Protein AF-0000000076604067 (afdb_homodimer)

Sequence (358 aa):
MSNINLAIEFASIAHRNQFRKGTNIPYISHPFAVGMMLQKENCEEEVVIAGILHDIVEDTEITLKELSLIFGEKVSTLVDKCTEKNKKLSWEERKSDAIQKVKTADKETCFIICADKLHNLLSIQEDLKKNGAEVWSRFNRGREKQKWYYESVMDNLEQQIGDENIFKQLKTAIYDVFVMSNINLAIEFASIAHRNQFRKGTNIPYISHPFAVGMMLQKENCEEEVVIAGILHDIVEDTEITLKELSLIFGEKVSTLVDKCTEKNKKLSWEERKSDAIQKVKTADKETCFIICADKLHNLLSIQEDLKKNGAEVWSRFNRGREKQKWYYESVMDNLEQQIGDENIFKQLKTAIYDVFV

Foldseek 3Di:
DDLQVVLLVVLCVFQVPPADQPDPHRPLVLLVQLLVQCVVLVHDPLLSSLSSCLCRVVPGVDHLVNCCVSNNDSSSVLSVLSDQPDPPDDPVVSLVVNLVSLLPDALSSLSSNLSNLLSVLVVLLVVCVVPNLVSQVSPPVGQPVVLVSLVSSLVSSCVHQVPGPSSVSSVVSSVSNRD/DDLQVVLLVVLCVFQVPPADQPDPHRPLVLLVQLLVQCVVLVHDPLLSSLSSCLCRVVPGVDHLVNCCVSRNDSSSVLSVLSDQPDPPDDPVVSLVVNLVSLLPDALSSLSSNLSNLLSVLVVLLVVCVVPNLVSQVSPPVGQPVVLVSLVSSLVSSCVHQVPGPSSVSSVVSSVSNRD

Nearest PDB structures (foldseek):
  7qoc-assembly1_B  TM=9.591E-01  e=1.553E-11  Corynebacterium glutamicum ATCC 13032
  7qpr-assembly4_D  TM=7.729E-01  e=2.887E-06  Acinetobacter baumannii
  6s2u-assembly1_A  TM=8.281E-01  e=7.422E-06  Thermus thermophilus
  7qpr-assembly3_C  TM=7.761E-01  e=6.754E-06  Acinetobacter baumannii
  7qpr-assembly1_A  TM=7.507E-01  e=9.398E-06  Acinetobacter baumannii

Secondary structure (DSSP, 8-state):
--HHHHHHHHHHHHTTT-B-TTSSSBTTHHHHHHHHHHHHTT--HHHHHHHHTTTHHHHSS--HHHHHHHH-HHHHHHHHHHS---TTS-HHHHHHHHHHHHHT--HHHHHHHHHHHHHHHHHHHHHHHHHGGGGGGGSTTHHHHHHHHHHHHHHHHHHHHTTSHHHHHHHHHHHHHH-/--HHHHHHHHHHHHTTT-B-TTSSSBTTHHHHHHHHHHHHTT--HHHHHHHHTTTHHHHSS--HHHHHHHH-HHHHHHHHHHS---TTS-HHHHHHHHHHHHHT--HHHHHHHHHHHHHHHHHHHHHHHHHGGGGGGGSTTHHHHHHHHHHHHHHHHHHHHTTSHHHHHHHHHHHHHH-

Structure (mmCIF, N/CA/C/O backbone):
data_AF-0000000076604067-model_v1
#
loop_
_entity.id
_entity.type
_entity.pdbx_description
1 polymer Phosphohydrolase
#
loop_
_atom_site.group_PDB
_atom_site.id
_atom_site.type_symbol
_atom_site.label_atom_id
_atom_site.label_alt_id
_atom_site.label_comp_id
_atom_site.label_asym_id
_atom_site.label_entity_id
_atom_site.label_seq_id
_atom_site.pdbx_PDB_ins_code
_atom_site.Cartn_x
_atom_site.Cartn_y
_atom_site.Cartn_z
_atom_site.occupancy
_atom_site.B_iso_or_equiv
_atom_site.auth_seq_id
_atom_site.auth_comp_id
_atom_site.auth_asym_id
_atom_site.auth_atom_id
_atom_site.pdbx_PDB_model_num
ATOM 1 N N . MET A 1 1 ? -13.438 -9.711 -3.189 1 73.5 1 MET A N 1
ATOM 2 C CA . MET A 1 1 ? -12.32 -8.82 -2.865 1 73.5 1 MET A CA 1
ATOM 3 C C . MET A 1 1 ? -12.602 -8.039 -1.588 1 73.5 1 MET A C 1
ATOM 5 O O . MET A 1 1 ? -13.742 -7.641 -1.337 1 73.5 1 MET A O 1
ATOM 9 N N . SER A 1 2 ? -11.57 -7.969 -0.809 1 86.25 2 SER A N 1
ATOM 10 C CA . SER A 1 2 ? -11.758 -7.227 0.436 1 86.25 2 SER A CA 1
ATOM 11 C C . SER A 1 2 ? -11.953 -5.738 0.169 1 86.25 2 SER A C 1
ATOM 13 O O . SER A 1 2 ? -11.57 -5.238 -0.89 1 86.25 2 SER A O 1
ATOM 15 N N . ASN A 1 3 ? -12.617 -5.07 1.071 1 93.81 3 ASN A N 1
ATOM 16 C CA . ASN A 1 3 ? -12.82 -3.631 0.944 1 93.81 3 ASN A CA 1
ATOM 17 C C . ASN A 1 3 ? -11.484 -2.885 0.885 1 93.81 3 ASN A C 1
ATOM 19 O O . ASN A 1 3 ? -11.375 -1.853 0.222 1 93.81 3 ASN A O 1
ATOM 23 N N . ILE A 1 4 ? -10.5 -3.453 1.471 1 96.62 4 ILE A N 1
ATOM 24 C CA . ILE A 1 4 ? -9.18 -2.83 1.438 1 96.62 4 ILE A CA 1
ATOM 25 C C . ILE A 1 4 ? -8.586 -2.947 0.035 1 96.62 4 ILE A C 1
ATOM 27 O O . ILE A 1 4 ? -8.062 -1.972 -0.508 1 96.62 4 ILE A O 1
ATOM 31 N N . ASN A 1 5 ? -8.719 -4.117 -0.56 1 96.06 5 ASN A N 1
ATOM 32 C CA . ASN A 1 5 ? -8.227 -4.305 -1.922 1 96.06 5 ASN A CA 1
ATOM 33 C C . ASN A 1 5 ? -8.938 -3.373 -2.904 1 96.06 5 ASN A C 1
ATOM 35 O O . ASN A 1 5 ? -8.305 -2.818 -3.805 1 96.06 5 ASN A O 1
ATOM 39 N N . LEU A 1 6 ? -10.195 -3.242 -2.721 1 96.44 6 LEU A N 1
ATOM 40 C CA . LEU A 1 6 ? -10.969 -2.33 -3.561 1 96.44 6 LEU A CA 1
ATOM 41 C C . LEU A 1 6 ? -10.492 -0.893 -3.379 1 96.44 6 LEU A C 1
ATOM 43 O O . LEU A 1 6 ? -10.383 -0.142 -4.352 1 96.44 6 LEU A O 1
ATOM 47 N N . ALA A 1 7 ? -10.258 -0.49 -2.158 1 98.44 7 ALA A N 1
ATOM 48 C CA . ALA A 1 7 ? -9.766 0.855 -1.868 1 98.44 7 ALA A CA 1
ATOM 49 C C . ALA A 1 7 ? -8.414 1.103 -2.535 1 98.44 7 ALA A C 1
ATOM 51 O O . ALA A 1 7 ? -8.164 2.191 -3.057 1 98.44 7 ALA A O 1
ATOM 52 N N . ILE A 1 8 ? -7.574 0.095 -2.521 1 98.31 8 ILE A N 1
ATOM 53 C CA . ILE A 1 8 ? -6.254 0.19 -3.135 1 98.31 8 ILE A CA 1
ATOM 54 C C . ILE A 1 8 ? -6.398 0.426 -4.637 1 98.31 8 ILE A C 1
ATOM 56 O O . ILE A 1 8 ? -5.77 1.331 -5.191 1 98.31 8 ILE A O 1
ATOM 60 N N . GLU A 1 9 ? -7.188 -0.328 -5.309 1 97.5 9 GLU A N 1
ATOM 61 C CA . GLU A 1 9 ? -7.414 -0.17 -6.742 1 97.5 9 GLU A CA 1
ATOM 62 C C . GLU A 1 9 ? -8.023 1.193 -7.059 1 97.5 9 GLU A C 1
ATOM 64 O O . GLU A 1 9 ? -7.578 1.878 -7.98 1 97.5 9 GLU A O 1
ATOM 69 N N . PHE A 1 10 ? -9.039 1.523 -6.258 1 97.94 10 PHE A N 1
ATOM 70 C CA . PHE A 1 10 ? -9.758 2.779 -6.438 1 97.94 10 PHE A CA 1
ATOM 71 C C . PHE A 1 10 ? -8.812 3.967 -6.32 1 97.94 10 PHE A C 1
ATOM 73 O O . PHE A 1 10 ? -8.812 4.855 -7.176 1 97.94 10 PHE A O 1
ATOM 80 N N . ALA A 1 11 ? -8 3.982 -5.301 1 98.31 11 ALA A N 1
ATOM 81 C CA . ALA A 1 11 ? -7.035 5.055 -5.086 1 98.31 11 ALA A CA 1
ATOM 82 C C . ALA A 1 11 ? -5.98 5.07 -6.191 1 98.31 11 ALA A C 1
ATOM 84 O O . ALA A 1 11 ? -5.586 6.137 -6.668 1 98.31 11 ALA A O 1
ATOM 85 N N . SER A 1 12 ? -5.504 3.867 -6.578 1 98.31 12 SER A N 1
ATOM 86 C CA . SER A 1 12 ? -4.488 3.768 -7.621 1 98.31 12 SER A CA 1
ATOM 87 C C . SER A 1 12 ? -4.984 4.375 -8.93 1 98.31 12 SER A C 1
ATOM 89 O O . SER A 1 12 ? -4.23 5.055 -9.633 1 98.31 12 SER A O 1
ATOM 91 N N . ILE A 1 13 ? -6.184 4.125 -9.258 1 97.81 13 ILE A N 1
ATOM 92 C CA . ILE A 1 13 ? -6.773 4.676 -10.477 1 97.81 13 ILE A CA 1
ATOM 93 C C . ILE A 1 13 ? -6.918 6.188 -10.336 1 97.81 13 ILE A C 1
ATOM 95 O O . ILE A 1 13 ? -6.52 6.938 -11.234 1 97.81 13 ILE A O 1
ATOM 99 N N . ALA A 1 14 ? -7.418 6.637 -9.219 1 97.69 14 ALA A N 1
ATOM 100 C CA . ALA A 1 14 ? -7.738 8.047 -9 1 97.69 14 ALA A CA 1
ATOM 101 C C . ALA A 1 14 ? -6.48 8.906 -9.016 1 97.69 14 ALA A C 1
ATOM 103 O O . ALA A 1 14 ? -6.508 10.047 -9.477 1 97.69 14 ALA A O 1
ATOM 104 N N . HIS A 1 15 ? -5.363 8.367 -8.531 1 97.69 15 HIS A N 1
ATOM 105 C CA . HIS A 1 15 ? -4.152 9.164 -8.359 1 97.69 15 HIS A CA 1
ATOM 106 C C . HIS A 1 15 ? -3.121 8.836 -9.43 1 97.69 15 HIS A C 1
ATOM 108 O O . HIS A 1 15 ? -1.95 9.211 -9.305 1 97.69 15 HIS A O 1
ATOM 114 N N . ARG A 1 16 ? -3.463 8.109 -10.5 1 95.88 16 ARG A N 1
ATOM 115 C CA . ARG A 1 16 ? -2.516 7.484 -11.414 1 95.88 16 ARG A CA 1
ATOM 116 C C . ARG A 1 16 ? -1.687 8.531 -12.148 1 95.88 16 ARG A C 1
ATOM 118 O O . ARG A 1 16 ? -0.601 8.234 -12.648 1 95.88 16 ARG A O 1
ATOM 125 N N . ASN A 1 17 ? -2.064 9.758 -12.258 1 95.38 17 ASN A N 1
ATOM 126 C CA . ASN A 1 17 ? -1.324 10.781 -12.992 1 95.38 17 ASN A CA 1
ATOM 127 C C . ASN A 1 17 ? -0.744 11.828 -12.047 1 95.38 17 ASN A C 1
ATOM 129 O O . ASN A 1 17 ? -0.338 12.906 -12.484 1 95.38 17 ASN A O 1
ATOM 133 N N . GLN A 1 18 ? -0.7 11.57 -10.797 1 97.19 18 GLN A N 1
ATOM 134 C CA . GLN A 1 18 ? -0.22 12.516 -9.797 1 97.19 18 GLN A CA 1
ATOM 135 C C . GLN A 1 18 ? 1.145 12.102 -9.258 1 97.19 18 GLN A C 1
ATOM 137 O O . GLN A 1 18 ? 1.427 10.914 -9.117 1 97.19 18 GLN A O 1
ATOM 142 N N . PHE A 1 19 ? 1.933 13.07 -8.969 1 96.5 19 PHE A N 1
ATOM 143 C CA . PHE A 1 19 ? 3.254 12.867 -8.391 1 96.5 19 PHE A CA 1
ATOM 144 C C . PHE A 1 19 ? 3.414 13.688 -7.113 1 96.5 19 PHE A C 1
ATOM 146 O O . PHE A 1 19 ? 2.713 14.68 -6.918 1 96.5 19 PHE A O 1
ATOM 153 N N . ARG A 1 20 ? 4.34 13.195 -6.219 1 93.56 20 ARG A N 1
ATOM 154 C CA . ARG A 1 20 ? 4.695 14.008 -5.059 1 93.56 20 ARG A CA 1
ATOM 155 C C . ARG A 1 20 ? 5.297 15.344 -5.484 1 93.56 20 ARG A C 1
ATOM 157 O O . ARG A 1 20 ? 6.082 15.398 -6.434 1 93.56 20 ARG A O 1
ATOM 164 N N . LYS A 1 21 ? 4.914 16.344 -4.816 1 86.38 21 LYS A N 1
ATOM 165 C CA . LYS A 1 21 ? 5.305 17.703 -5.191 1 86.38 21 LYS A CA 1
ATOM 166 C C . LYS A 1 21 ? 6.809 17.797 -5.414 1 86.38 21 LYS A C 1
ATOM 168 O O . LYS A 1 21 ? 7.598 17.438 -4.531 1 86.38 21 LYS A O 1
ATOM 173 N N . GLY A 1 22 ? 7.176 18.234 -6.656 1 85.88 22 GLY A N 1
ATOM 174 C CA . GLY A 1 22 ? 8.562 18.516 -6.992 1 85.88 22 GLY A CA 1
ATOM 175 C C . GLY A 1 22 ? 9.391 17.266 -7.219 1 85.88 22 GLY A C 1
ATOM 176 O O . GLY A 1 22 ? 10.617 17.312 -7.172 1 85.88 22 GLY A O 1
ATOM 177 N N . THR A 1 23 ? 8.742 16.078 -7.305 1 91.94 23 THR A N 1
ATOM 178 C CA . THR A 1 23 ? 9.477 14.836 -7.477 1 91.94 23 THR A CA 1
ATOM 179 C C . THR A 1 23 ? 8.891 14.008 -8.617 1 91.94 23 THR A C 1
ATOM 181 O O . THR A 1 23 ? 7.891 14.391 -9.219 1 91.94 23 THR A O 1
ATOM 184 N N . ASN A 1 24 ? 9.562 12.961 -8.945 1 92.5 24 ASN A N 1
ATOM 185 C CA . ASN A 1 24 ? 9.055 11.984 -9.906 1 92.5 24 ASN A CA 1
ATOM 186 C C . ASN A 1 24 ? 8.43 10.789 -9.203 1 92.5 24 ASN A C 1
ATOM 188 O O . ASN A 1 24 ? 8.188 9.75 -9.836 1 92.5 24 ASN A O 1
ATOM 192 N N . ILE A 1 25 ? 8.148 10.891 -7.898 1 95.81 25 ILE A N 1
ATOM 193 C CA . ILE A 1 25 ? 7.555 9.82 -7.109 1 95.81 25 ILE A CA 1
ATOM 194 C C . ILE A 1 25 ? 6.039 9.844 -7.266 1 95.81 25 ILE A C 1
ATOM 196 O O . ILE A 1 25 ? 5.387 10.828 -6.914 1 95.81 25 ILE A O 1
ATOM 200 N N . PRO A 1 26 ? 5.477 8.766 -7.793 1 98.38 26 PRO A N 1
ATOM 201 C CA . PRO A 1 26 ? 4.016 8.727 -7.895 1 98.38 26 PRO A CA 1
ATOM 202 C C . PRO A 1 26 ? 3.322 9 -6.562 1 98.38 26 PRO A C 1
ATOM 204 O O . PRO A 1 26 ? 3.736 8.477 -5.527 1 98.38 26 PRO A O 1
ATOM 207 N N . TYR A 1 27 ? 2.283 9.805 -6.629 1 98.25 27 TYR A N 1
ATOM 208 C CA . TYR A 1 27 ? 1.6 10.266 -5.426 1 98.25 27 TYR A CA 1
ATOM 209 C C . TYR A 1 27 ? 1.031 9.094 -4.641 1 98.25 27 TYR A C 1
ATOM 211 O O . TYR A 1 27 ? 0.973 9.125 -3.408 1 98.25 27 TYR A O 1
ATOM 219 N N . ILE A 1 28 ? 0.67 8.008 -5.316 1 98.38 28 ILE A N 1
ATOM 220 C CA . ILE A 1 28 ? -0.007 6.855 -4.727 1 98.38 28 ILE A CA 1
ATOM 221 C C . ILE A 1 28 ? 0.855 6.262 -3.617 1 98.38 28 ILE A C 1
ATOM 223 O O . ILE A 1 28 ? 0.346 5.574 -2.729 1 98.38 28 ILE A O 1
ATOM 227 N N . SER A 1 29 ? 2.162 6.535 -3.625 1 98.38 29 SER A N 1
ATOM 228 C CA . SER A 1 29 ? 3.043 6.035 -2.574 1 98.38 29 SER A CA 1
ATOM 229 C C . SER A 1 29 ? 2.625 6.562 -1.206 1 98.38 29 SER A C 1
ATOM 231 O O . SER A 1 29 ? 2.76 5.867 -0.199 1 98.38 29 SER A O 1
ATOM 233 N N . HIS A 1 30 ? 2.072 7.75 -1.198 1 98.44 30 HIS A N 1
ATOM 234 C CA . HIS A 1 30 ? 1.712 8.391 0.06 1 98.44 30 HIS A CA 1
ATOM 235 C C . HIS A 1 30 ? 0.493 7.73 0.691 1 98.44 30 HIS A C 1
ATOM 237 O O . HIS A 1 30 ? 0.558 7.254 1.826 1 98.44 30 HIS A O 1
ATOM 243 N N . PRO A 1 31 ? -0.623 7.598 -0.049 1 98.44 31 PRO A N 1
ATOM 244 C CA . PRO A 1 31 ? -1.778 6.922 0.545 1 98.44 31 PRO A CA 1
ATOM 245 C C . PRO A 1 31 ? -1.478 5.477 0.942 1 98.44 31 PRO A C 1
ATOM 247 O O . PRO A 1 31 ? -2.033 4.977 1.922 1 98.44 31 PRO A O 1
ATOM 250 N N . PHE A 1 32 ? -0.642 4.84 0.209 1 98.19 32 PHE A N 1
ATOM 251 C CA . PHE A 1 32 ? -0.264 3.471 0.548 1 98.19 32 PHE A CA 1
ATOM 252 C C . PHE A 1 32 ? 0.485 3.428 1.874 1 98.19 32 PHE A C 1
ATOM 254 O O . PHE A 1 32 ? 0.177 2.607 2.74 1 98.19 32 PHE A O 1
ATOM 261 N N . ALA A 1 33 ? 1.414 4.32 2.027 1 98.62 33 ALA A N 1
ATOM 262 C CA . ALA A 1 33 ? 2.176 4.395 3.271 1 98.62 33 ALA A CA 1
ATOM 263 C C . ALA A 1 33 ? 1.26 4.68 4.457 1 98.62 33 ALA A C 1
ATOM 265 O O . ALA A 1 33 ? 1.388 4.055 5.516 1 98.62 33 ALA A O 1
ATOM 266 N N . VAL A 1 34 ? 0.343 5.551 4.238 1 98.75 34 VAL A N 1
ATOM 267 C CA . VAL A 1 34 ? -0.604 5.906 5.289 1 98.75 34 VAL A CA 1
ATOM 268 C C . VAL A 1 34 ? -1.439 4.684 5.668 1 98.75 34 VAL A C 1
ATOM 270 O O . VAL A 1 34 ? -1.596 4.375 6.852 1 98.75 34 VAL A O 1
ATOM 273 N N . GLY A 1 35 ? -1.967 3.973 4.672 1 98.69 35 GLY A N 1
ATOM 274 C CA . GLY A 1 35 ? -2.723 2.758 4.93 1 98.69 35 GLY A CA 1
ATOM 275 C C . GLY A 1 35 ? -1.932 1.711 5.691 1 98.69 35 GLY A C 1
ATOM 276 O O . GLY A 1 35 ? -2.441 1.104 6.637 1 98.69 35 GLY A O 1
ATOM 277 N N . MET A 1 36 ? -0.695 1.544 5.305 1 98.44 36 MET A N 1
ATOM 278 C CA . MET A 1 36 ? 0.161 0.551 5.949 1 98.44 36 MET A CA 1
ATOM 279 C C . MET A 1 36 ? 0.442 0.932 7.398 1 98.44 36 MET A C 1
ATOM 281 O O . MET A 1 36 ? 0.451 0.071 8.281 1 98.44 36 MET A O 1
ATOM 285 N N . MET A 1 37 ? 0.671 2.197 7.648 1 98.31 37 MET A N 1
ATOM 286 C CA . MET A 1 37 ? 0.92 2.662 9.008 1 98.31 37 MET A CA 1
ATOM 287 C C . MET A 1 37 ? -0.292 2.41 9.898 1 98.31 37 MET A C 1
ATOM 289 O O . MET A 1 37 ? -0.152 1.934 11.031 1 98.31 37 MET A O 1
ATOM 293 N N . LEU A 1 38 ? -1.444 2.67 9.383 1 98.75 38 LEU A N 1
ATOM 294 C CA . LEU A 1 38 ? -2.668 2.484 10.156 1 98.75 38 LEU A CA 1
ATOM 295 C C . LEU A 1 38 ? -2.918 1.006 10.438 1 98.75 38 LEU A C 1
ATOM 297 O O . LEU A 1 38 ? -3.334 0.638 11.539 1 98.75 38 LEU A O 1
ATOM 301 N N . GLN A 1 39 ? -2.68 0.207 9.445 1 98.44 39 GLN A N 1
ATOM 302 C CA . GLN A 1 39 ? -2.838 -1.229 9.648 1 98.44 39 GLN A CA 1
ATOM 303 C C . GLN A 1 39 ? -1.855 -1.748 10.695 1 98.44 39 GLN A C 1
ATOM 305 O O . GLN A 1 39 ? -2.203 -2.607 11.508 1 98.44 39 GLN A O 1
ATOM 310 N N . LYS A 1 40 ? -0.664 -1.238 10.633 1 97.5 40 LYS A N 1
ATOM 311 C CA . LYS A 1 40 ? 0.346 -1.632 11.617 1 97.5 40 LYS A CA 1
ATOM 312 C C . LYS A 1 40 ? -0.095 -1.282 13.031 1 97.5 40 LYS A C 1
ATOM 314 O O . LYS A 1 40 ? 0.217 -2.004 13.984 1 97.5 40 LYS A O 1
ATOM 319 N N . GLU A 1 41 ? -0.876 -0.207 13.164 1 97.56 41 GLU A N 1
ATOM 320 C CA . GLU A 1 41 ? -1.393 0.229 14.453 1 97.56 41 GLU A CA 1
ATOM 321 C C . GLU A 1 41 ? -2.643 -0.554 14.844 1 97.56 41 GLU A C 1
ATOM 323 O O . GLU A 1 41 ? -3.285 -0.251 15.852 1 97.56 41 GLU A O 1
ATOM 328 N N . ASN A 1 42 ? -3.049 -1.54 14.031 1 97.5 42 ASN A N 1
ATOM 329 C CA . ASN A 1 42 ? -4.199 -2.406 14.266 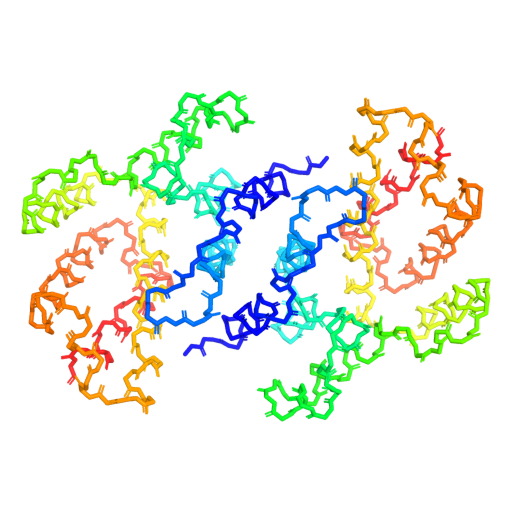1 97.5 42 ASN A CA 1
ATOM 330 C C . ASN A 1 42 ? -5.508 -1.621 14.242 1 97.5 42 ASN A C 1
ATOM 332 O O . ASN A 1 42 ? -6.422 -1.909 15.016 1 97.5 42 ASN A O 1
ATOM 336 N N . CYS A 1 43 ? -5.531 -0.57 13.398 1 98.19 43 CYS A N 1
ATOM 337 C CA . CYS A 1 43 ? -6.773 0.177 13.234 1 98.19 43 CYS A CA 1
ATOM 338 C C . CYS A 1 43 ? -7.832 -0.672 12.547 1 98.19 43 CYS A C 1
ATOM 340 O O . CYS A 1 43 ? -7.508 -1.619 11.828 1 98.19 43 CYS A O 1
ATOM 342 N N . GLU A 1 44 ? -9.047 -0.279 12.805 1 98 44 GLU A N 1
ATOM 343 C CA . GLU A 1 44 ? -10.164 -0.956 12.148 1 98 44 GLU A CA 1
ATOM 344 C C . GLU A 1 44 ? -10.094 -0.784 10.633 1 98 44 GLU A C 1
ATOM 346 O O . GLU A 1 44 ? -9.5 0.179 10.133 1 98 44 GLU A O 1
ATOM 351 N N . GLU A 1 45 ? -10.688 -1.716 9.977 1 98.12 45 GLU A N 1
ATOM 352 C CA . GLU A 1 45 ? -10.617 -1.768 8.523 1 98.12 45 GLU A CA 1
ATOM 353 C C . GLU A 1 45 ? -11.086 -0.453 7.898 1 98.12 45 GLU A C 1
ATOM 355 O O . GLU A 1 45 ? -10.461 0.054 6.965 1 98.12 45 GLU A O 1
ATOM 360 N N . GLU A 1 46 ? -12.18 0.093 8.422 1 98.62 46 GLU A N 1
ATOM 361 C CA . GLU A 1 46 ? -12.727 1.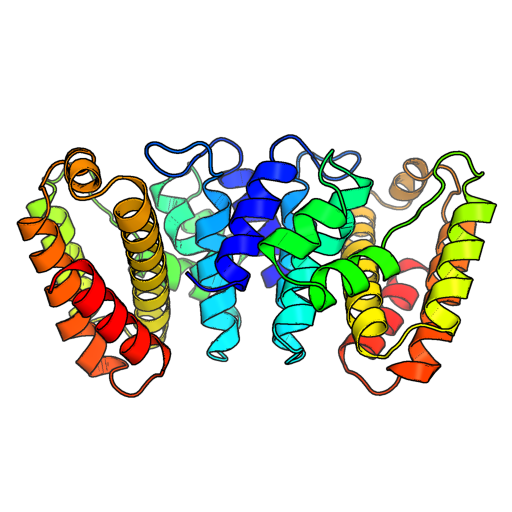325 7.859 1 98.62 46 GLU A CA 1
ATOM 362 C C . GLU A 1 46 ? -11.75 2.484 8.016 1 98.62 46 GLU A C 1
ATOM 364 O O . GLU A 1 46 ? -11.688 3.373 7.16 1 98.62 46 GLU A O 1
ATOM 369 N N . VAL A 1 47 ? -10.961 2.473 9.078 1 98.81 47 VAL A N 1
ATOM 370 C CA . VAL A 1 47 ? -9.969 3.518 9.32 1 98.81 47 VAL A CA 1
ATOM 371 C C . VAL A 1 47 ? -8.82 3.375 8.328 1 98.81 47 VAL A C 1
ATOM 373 O O . VAL A 1 47 ? -8.344 4.367 7.77 1 98.81 47 VAL A O 1
ATOM 376 N N . VAL A 1 48 ? -8.422 2.135 8.086 1 98.88 48 VAL A N 1
ATOM 377 C CA . VAL A 1 48 ? -7.355 1.857 7.125 1 98.88 48 VAL A CA 1
ATOM 378 C C . VAL A 1 48 ? -7.797 2.279 5.727 1 98.88 48 VAL A C 1
ATOM 380 O O . VAL A 1 48 ? -7.047 2.949 5.008 1 98.88 48 VAL A O 1
ATOM 383 N N . ILE A 1 49 ? -9 1.928 5.371 1 98.88 49 ILE A N 1
ATOM 384 C CA . ILE A 1 49 ? -9.555 2.283 4.066 1 98.88 49 ILE A CA 1
ATOM 385 C C . ILE A 1 49 ? -9.617 3.803 3.932 1 98.88 49 ILE A C 1
ATOM 387 O O . ILE A 1 49 ? -9.195 4.359 2.912 1 98.88 49 ILE A O 1
ATOM 391 N N . ALA A 1 50 ? -10.109 4.465 4.949 1 98.88 50 ALA A N 1
ATOM 392 C CA . ALA A 1 50 ? -10.188 5.926 4.934 1 98.88 50 ALA A CA 1
ATOM 393 C C . ALA A 1 50 ? -8.805 6.547 4.801 1 98.88 50 ALA A C 1
ATOM 395 O O . ALA A 1 50 ? -8.641 7.586 4.156 1 98.88 50 ALA A O 1
ATOM 396 N N . GLY A 1 51 ? -7.82 5.938 5.453 1 98.88 51 GLY A N 1
ATOM 397 C CA . GLY A 1 51 ? -6.445 6.387 5.305 1 98.88 51 GLY A CA 1
ATOM 398 C C . GLY A 1 51 ? -5.938 6.293 3.879 1 98.88 51 GLY A C 1
ATOM 399 O O . GLY A 1 51 ? -5.32 7.23 3.371 1 98.88 51 GLY A O 1
ATOM 400 N N . ILE A 1 52 ? -6.238 5.215 3.23 1 98.81 52 ILE A N 1
ATOM 401 C CA . ILE A 1 52 ? -5.844 4.988 1.845 1 98.81 52 ILE A CA 1
ATOM 402 C C . ILE A 1 52 ? -6.539 5.996 0.935 1 98.81 52 ILE A C 1
ATOM 404 O O . ILE A 1 52 ? -5.969 6.445 -0.06 1 98.81 52 ILE A O 1
ATOM 408 N N . LEU A 1 53 ? -7.699 6.465 1.311 1 98.81 53 LEU A N 1
ATOM 409 C CA . LEU A 1 53 ? -8.531 7.301 0.449 1 98.81 53 LEU A CA 1
ATOM 410 C C . LEU A 1 53 ? -8.555 8.742 0.95 1 98.81 53 LEU A C 1
ATOM 412 O O . LEU A 1 53 ? -9.305 9.57 0.426 1 98.81 53 LEU A O 1
ATOM 416 N N . HIS A 1 54 ? -7.781 9.133 1.924 1 98.62 54 HIS A N 1
ATOM 417 C CA . HIS A 1 54 ? -7.996 10.344 2.703 1 98.62 54 HIS A CA 1
ATOM 418 C C . HIS A 1 54 ? -7.855 11.586 1.834 1 98.62 54 HIS A C 1
ATOM 420 O O . HIS A 1 54 ? -8.523 12.594 2.074 1 98.62 54 HIS A O 1
ATOM 426 N N . ASP A 1 55 ? -7.113 11.547 0.778 1 97.62 55 ASP A N 1
ATOM 427 C CA . ASP A 1 55 ? -6.84 12.711 -0.055 1 97.62 55 ASP A CA 1
ATOM 428 C C . ASP A 1 55 ? -7.676 12.68 -1.332 1 97.62 55 ASP A C 1
ATOM 430 O O . ASP A 1 55 ? -7.543 13.562 -2.188 1 97.62 55 ASP A O 1
ATOM 434 N N . ILE A 1 56 ? -8.492 11.742 -1.464 1 97.56 56 ILE A N 1
ATOM 435 C CA . ILE A 1 56 ? -9.07 11.461 -2.77 1 97.56 56 ILE A CA 1
ATOM 436 C C . ILE A 1 56 ? -10.094 12.539 -3.125 1 97.56 56 ILE A C 1
ATOM 438 O O . ILE A 1 56 ? -10.227 12.922 -4.289 1 97.56 56 ILE A O 1
ATOM 442 N N . VAL A 1 57 ? -10.828 13.039 -2.191 1 96.5 57 VAL A N 1
ATOM 443 C CA . VAL A 1 57 ? -11.836 14.062 -2.443 1 96.5 57 VAL A CA 1
ATOM 444 C C . VAL A 1 57 ? -11.156 15.398 -2.744 1 96.5 57 VAL A C 1
ATOM 446 O O . VAL A 1 57 ? -11.641 16.172 -3.574 1 96.5 57 VAL A O 1
ATOM 449 N N . GLU A 1 58 ? -10.055 15.609 -2.123 1 93.94 58 GLU A N 1
ATOM 450 C CA . GLU A 1 58 ? -9.312 16.859 -2.287 1 93.94 58 GLU A CA 1
ATOM 451 C C . GLU A 1 58 ? -8.57 16.891 -3.619 1 93.94 58 GLU A C 1
ATOM 453 O O . GLU A 1 58 ? -8.516 17.938 -4.277 1 93.94 58 GLU A O 1
ATOM 458 N N . ASP A 1 59 ? -8.07 15.797 -4.062 1 94.25 59 ASP A N 1
ATOM 459 C CA . ASP A 1 59 ? -7.07 15.789 -5.121 1 94.25 59 ASP A CA 1
ATOM 460 C C . ASP A 1 59 ? -7.645 15.242 -6.422 1 94.25 59 ASP A C 1
ATOM 462 O O . ASP A 1 59 ? -6.988 15.281 -7.465 1 94.25 59 ASP A O 1
ATOM 466 N N . THR A 1 60 ? -8.789 14.68 -6.363 1 95.56 60 THR A N 1
ATOM 467 C CA . THR A 1 60 ? -9.398 14.078 -7.547 1 95.56 60 THR A CA 1
ATOM 468 C C . THR A 1 60 ? -10.852 14.523 -7.691 1 95.56 60 THR A C 1
ATOM 470 O O . THR A 1 60 ? -11.32 15.391 -6.941 1 95.56 60 THR A O 1
ATOM 473 N N . GLU A 1 61 ? -11.617 14.031 -8.703 1 95.06 61 GLU A N 1
ATOM 474 C CA . GLU A 1 61 ? -13 14.414 -8.953 1 95.06 61 GLU A CA 1
ATOM 475 C C . GLU A 1 61 ? -13.969 13.562 -8.133 1 95.06 61 GLU A C 1
ATOM 477 O O . GLU A 1 61 ? -15.18 13.805 -8.141 1 95.06 61 GLU A O 1
ATOM 482 N N . ILE A 1 62 ? -13.477 12.625 -7.434 1 96.88 62 ILE A N 1
ATOM 483 C CA . ILE A 1 62 ? -14.312 11.711 -6.656 1 96.88 62 ILE A CA 1
ATOM 484 C C . ILE A 1 62 ? -14.977 12.477 -5.516 1 96.88 62 ILE A C 1
ATOM 486 O O . ILE A 1 62 ? -14.344 13.297 -4.852 1 96.88 62 ILE A O 1
ATOM 490 N N . THR A 1 63 ? -16.25 12.18 -5.277 1 97.44 63 THR A N 1
ATOM 491 C CA . THR A 1 63 ? -17.016 12.891 -4.27 1 97.44 63 THR A CA 1
ATOM 492 C C . THR A 1 63 ? -17.234 12.023 -3.033 1 97.44 63 THR A C 1
ATOM 494 O O . THR A 1 63 ? -17.062 10.805 -3.09 1 97.44 63 THR A O 1
ATOM 497 N N . LEU A 1 64 ? -17.672 12.656 -1.945 1 97.75 64 LEU A N 1
ATOM 498 C CA . LEU A 1 64 ? -18 11.93 -0.723 1 97.75 64 LEU A CA 1
ATOM 499 C C . LEU A 1 64 ? -19.188 10.992 -0.952 1 97.75 64 LEU A C 1
ATOM 501 O O . LEU A 1 64 ? -19.234 9.906 -0.37 1 97.75 64 LEU A O 1
ATOM 505 N N . LYS A 1 65 ? -20.062 11.422 -1.732 1 98.12 65 LYS A N 1
ATOM 506 C CA . LYS A 1 65 ? -21.219 10.594 -2.051 1 98.12 65 LYS A CA 1
ATOM 507 C C . LYS A 1 65 ? -20.781 9.297 -2.732 1 98.12 65 LYS A C 1
ATOM 509 O O . LYS A 1 65 ? -21.297 8.219 -2.404 1 98.12 65 LYS A O 1
ATOM 514 N N . GLU A 1 66 ? -19.875 9.398 -3.67 1 98.06 66 GLU A N 1
ATOM 515 C CA . GLU A 1 66 ? -19.344 8.219 -4.34 1 98.06 66 GLU A CA 1
ATOM 516 C C . GLU A 1 66 ? -18.641 7.293 -3.352 1 98.06 66 GLU A C 1
ATOM 518 O O . GLU A 1 66 ? -18.812 6.07 -3.402 1 98.06 66 GLU A O 1
ATOM 523 N N . LEU A 1 67 ? -17.891 7.863 -2.455 1 98.19 67 LEU A N 1
ATOM 524 C CA . LEU A 1 67 ? -17.188 7.074 -1.446 1 98.19 67 LEU A CA 1
ATOM 525 C C . LEU A 1 67 ? -18.188 6.328 -0.557 1 98.19 67 LEU A C 1
ATOM 527 O O . LEU A 1 67 ? -17.969 5.164 -0.216 1 98.19 67 LEU A O 1
ATOM 531 N N . SER A 1 68 ? -19.203 7.066 -0.165 1 98.44 68 SER A N 1
ATOM 532 C CA . SER A 1 68 ? -20.219 6.461 0.696 1 98.44 68 SER A CA 1
ATOM 533 C C . SER A 1 68 ? -20.891 5.281 0.008 1 98.44 68 SER A C 1
ATOM 535 O O . SER A 1 68 ? -21.172 4.258 0.641 1 98.44 68 SER A O 1
ATOM 537 N N . LEU A 1 69 ? -21.172 5.367 -1.225 1 98.06 69 LEU A N 1
ATOM 538 C CA . LEU A 1 69 ? -21.828 4.32 -1.995 1 98.06 69 LEU A CA 1
ATOM 539 C C . LEU A 1 69 ? -20.938 3.092 -2.129 1 98.06 69 LEU A C 1
ATOM 541 O O . LEU A 1 69 ? -21.422 1.96 -2.072 1 98.06 69 LEU A O 1
ATOM 545 N N . ILE A 1 70 ? -19.672 3.324 -2.248 1 97.38 70 ILE A N 1
ATOM 546 C CA . ILE A 1 70 ? -18.766 2.229 -2.553 1 97.38 70 ILE A CA 1
ATOM 547 C C . ILE A 1 70 ? -18.234 1.625 -1.256 1 97.38 70 ILE A C 1
ATOM 549 O O . ILE A 1 70 ? -18.125 0.403 -1.128 1 97.38 70 ILE A O 1
ATOM 553 N N . PHE A 1 71 ? -17.938 2.463 -0.265 1 98.31 71 PHE A N 1
ATOM 554 C CA . PHE A 1 71 ? -17.188 1.978 0.893 1 98.31 71 PHE A CA 1
ATOM 555 C C . PHE A 1 71 ? -18.016 2.137 2.166 1 98.31 71 PHE A C 1
ATOM 557 O O . PHE A 1 71 ? -17.594 1.681 3.236 1 98.31 71 PHE A O 1
ATOM 564 N N . GLY A 1 72 ? -19.125 2.797 2.072 1 98.12 72 GLY A N 1
ATOM 565 C CA . GLY A 1 72 ? -20 2.965 3.229 1 98.12 72 GLY A CA 1
ATOM 566 C C . GLY A 1 72 ? -19.859 4.328 3.881 1 98.12 72 GLY A C 1
ATOM 567 O O . GLY A 1 72 ? -18.875 5.039 3.648 1 98.12 72 GLY A O 1
ATOM 568 N N . GLU A 1 73 ? -20.766 4.645 4.73 1 98.5 73 GLU A N 1
ATOM 569 C CA . GLU A 1 73 ? -20.875 5.969 5.344 1 98.5 73 GLU A CA 1
ATOM 570 C C . GLU A 1 73 ? -19.734 6.23 6.316 1 98.5 73 GLU A C 1
ATOM 572 O O . GLU A 1 73 ? -19.25 7.355 6.418 1 98.5 73 GLU A O 1
ATOM 577 N N . LYS A 1 74 ? -19.391 5.246 7.012 1 98.5 74 LYS A N 1
ATOM 578 C CA . LYS A 1 74 ? -18.328 5.434 7.992 1 98.5 74 LYS A CA 1
ATOM 579 C C . LYS A 1 74 ? -17.031 5.887 7.32 1 98.5 74 LYS A C 1
ATOM 581 O O . LYS A 1 74 ? -16.391 6.844 7.766 1 98.5 74 LYS A O 1
ATOM 586 N N . VAL A 1 75 ? -16.672 5.246 6.227 1 98.75 75 VAL A N 1
ATOM 587 C CA . VAL A 1 75 ? -15.453 5.598 5.492 1 98.75 75 VAL A CA 1
ATOM 588 C C . VAL A 1 75 ? -15.578 7.016 4.938 1 98.75 75 VAL A C 1
ATOM 590 O O . VAL A 1 75 ? -14.664 7.828 5.078 1 98.75 75 VAL A O 1
ATOM 593 N N . SER A 1 76 ? -16.719 7.293 4.285 1 98.56 76 SER A N 1
ATOM 594 C CA . SER A 1 76 ? -16.922 8.617 3.699 1 98.56 76 SER A CA 1
ATOM 595 C C . SER A 1 76 ? -16.859 9.703 4.762 1 98.56 76 SER A C 1
ATOM 597 O O . SER A 1 76 ? -16.328 10.789 4.52 1 98.56 76 SER A O 1
ATOM 599 N N . THR A 1 77 ? -17.375 9.422 5.914 1 98.44 77 THR A N 1
ATOM 600 C CA . THR A 1 77 ? -17.359 10.367 7.02 1 98.44 77 THR A CA 1
ATOM 601 C C . THR A 1 77 ? -15.93 10.617 7.504 1 98.44 77 THR A C 1
ATOM 603 O O . THR A 1 77 ? -15.547 11.758 7.746 1 98.44 77 THR A O 1
ATOM 606 N N . LEU A 1 78 ? -15.172 9.602 7.684 1 98.62 78 LEU A N 1
ATOM 607 C CA . LEU A 1 78 ? -13.781 9.727 8.117 1 98.62 78 LEU A CA 1
ATOM 608 C C . LEU A 1 78 ? -12.969 10.531 7.102 1 98.62 78 LEU A C 1
ATOM 610 O O . LEU A 1 78 ? -12.18 11.398 7.484 1 98.62 78 LEU A O 1
ATOM 614 N N . VAL A 1 79 ? -13.172 10.227 5.816 1 98.5 79 VAL A N 1
ATOM 615 C CA . VAL A 1 79 ? -12.469 10.961 4.77 1 98.5 79 VAL A CA 1
ATOM 616 C C . VAL A 1 79 ? -12.875 12.43 4.809 1 98.5 79 VAL A C 1
ATOM 618 O O . VAL A 1 79 ? -12.023 13.32 4.672 1 98.5 79 VAL A O 1
ATOM 621 N N . ASP A 1 80 ? -14.125 12.695 4.992 1 97.44 80 ASP A N 1
ATOM 622 C CA . ASP A 1 80 ? -14.625 14.062 5.082 1 97.44 80 ASP A CA 1
ATOM 623 C C . ASP A 1 80 ? -13.938 14.828 6.211 1 97.44 80 ASP A C 1
ATOM 625 O O . ASP A 1 80 ? -13.562 15.992 6.039 1 97.44 80 ASP A O 1
ATOM 629 N N . LYS A 1 81 ? -13.789 14.172 7.266 1 96.62 81 LYS A N 1
ATOM 630 C CA . LYS A 1 81 ? -13.18 14.797 8.438 1 96.62 81 LYS A CA 1
ATOM 631 C C . LYS A 1 81 ? -11.711 15.133 8.172 1 96.62 81 LYS A C 1
ATOM 633 O O . LYS A 1 81 ? -11.156 16.047 8.797 1 96.62 81 LYS A O 1
ATOM 638 N N . CYS A 1 82 ? -11.094 14.43 7.262 1 95.81 82 CYS A N 1
ATOM 639 C CA . CYS A 1 82 ? -9.68 14.633 6.969 1 95.81 82 CYS A CA 1
ATOM 640 C C . CYS A 1 82 ? -9.5 15.578 5.785 1 95.81 82 CYS A C 1
ATOM 642 O O . CYS A 1 82 ? -8.375 15.961 5.457 1 95.81 82 CYS A O 1
ATOM 644 N N . THR A 1 83 ? -10.57 15.938 5.137 1 94.44 83 THR A N 1
ATOM 645 C CA . THR A 1 83 ? -10.508 16.719 3.91 1 94.44 83 THR A CA 1
ATOM 646 C C . THR A 1 83 ? -10.508 18.219 4.219 1 94.44 83 THR A C 1
ATOM 648 O O . THR A 1 83 ? -11.266 18.688 5.074 1 94.44 83 THR A O 1
ATOM 651 N N . GLU A 1 84 ? -9.656 18.922 3.49 1 87.19 84 GLU A N 1
ATOM 652 C CA . GLU A 1 84 ? -9.68 20.375 3.58 1 87.19 84 GLU A CA 1
ATOM 653 C C . GLU A 1 84 ? -10.742 20.969 2.662 1 87.19 84 GLU A C 1
ATOM 655 O O . GLU A 1 84 ? -10.766 20.688 1.463 1 87.19 84 GLU A O 1
ATOM 660 N N . LYS A 1 85 ? -11.797 21.641 2.984 1 73.25 85 LYS A N 1
ATOM 661 C CA . LYS A 1 85 ? -13.023 22.031 2.301 1 73.25 85 LYS A CA 1
ATOM 662 C C . LYS A 1 85 ? -12.812 23.281 1.464 1 73.25 85 LYS A C 1
ATOM 664 O O . LYS A 1 85 ? -13.398 23.438 0.392 1 73.25 85 LYS A O 1
ATOM 669 N N . ASN A 1 86 ? -12.133 24.203 1.917 1 75.06 86 ASN A N 1
ATOM 670 C CA . ASN A 1 86 ? -12.219 25.484 1.223 1 75.06 86 ASN A CA 1
ATOM 671 C C . ASN A 1 86 ? -10.859 25.938 0.709 1 75.06 86 ASN A C 1
ATOM 673 O O . ASN A 1 86 ? -10.117 26.625 1.42 1 75.06 86 ASN A O 1
ATOM 677 N N . LYS A 1 87 ? -10.586 25.656 -0.611 1 69.19 87 LYS A N 1
ATOM 678 C CA . LYS A 1 87 ? -9.297 25.969 -1.205 1 69.19 87 LYS A CA 1
ATOM 679 C C . LYS A 1 87 ? -9.211 27.453 -1.582 1 69.19 87 LYS A C 1
ATOM 681 O O . LYS A 1 87 ? -8.133 27.953 -1.904 1 69.19 87 LYS A O 1
ATOM 686 N N . LYS A 1 88 ? -10.336 28.047 -1.416 1 85.06 88 LYS A N 1
ATOM 687 C CA . LYS A 1 88 ? -10.352 29.469 -1.736 1 85.06 88 LYS A CA 1
ATOM 688 C C . LYS A 1 88 ? -9.805 30.297 -0.58 1 85.06 88 LYS A C 1
ATOM 690 O O . LYS A 1 88 ? -9.438 31.469 -0.763 1 85.06 88 LYS A O 1
ATOM 695 N N . LEU A 1 89 ? -9.609 29.734 0.482 1 87.5 89 LEU A N 1
ATOM 696 C CA . LEU A 1 89 ? -9.086 30.406 1.661 1 87.5 89 LEU A CA 1
ATOM 697 C C . LEU A 1 89 ? -7.562 30.484 1.612 1 87.5 89 LEU A C 1
ATOM 699 O O . LEU A 1 89 ? -6.926 29.719 0.879 1 87.5 89 LEU A O 1
ATOM 703 N N . SER A 1 90 ? -7.051 31.469 2.281 1 90.38 90 SER A N 1
ATOM 704 C CA . SER A 1 90 ? -5.598 31.562 2.377 1 90.38 90 SER A CA 1
ATOM 705 C C . SER A 1 90 ? -5.008 30.328 3.035 1 90.38 90 SER A C 1
ATOM 707 O O . SER A 1 90 ? -5.73 29.547 3.658 1 90.38 90 SER A O 1
ATOM 709 N N . TRP A 1 91 ? -3.777 30.109 2.869 1 91 91 TRP A N 1
ATOM 710 C CA . TRP A 1 91 ? -3.072 29 3.504 1 91 91 TRP A CA 1
ATOM 711 C C . TRP A 1 91 ? -3.262 29.031 5.016 1 91 91 TRP A C 1
ATOM 713 O O . TRP A 1 91 ? -3.566 28 5.629 1 91 91 TRP A O 1
ATOM 723 N N . GLU A 1 92 ? -3.121 30.234 5.598 1 91.75 92 GLU A N 1
ATOM 724 C CA . GLU A 1 92 ? -3.24 30.406 7.047 1 91.75 92 GLU A CA 1
ATOM 725 C C . GLU A 1 92 ? -4.629 30 7.535 1 91.75 92 GLU A C 1
ATOM 727 O O . GLU A 1 92 ? -4.758 29.328 8.562 1 91.75 92 GLU A O 1
ATOM 732 N N . GLU A 1 93 ? -5.551 30.406 6.848 1 92.5 93 GLU A N 1
ATOM 733 C CA . GLU A 1 93 ? -6.922 30.078 7.23 1 92.5 93 GLU A CA 1
ATOM 734 C C . GLU A 1 93 ? -7.195 28.594 7.125 1 92.5 93 GLU A C 1
ATOM 736 O O . GLU A 1 93 ? -7.812 28 8.016 1 92.5 93 GLU A O 1
ATOM 741 N N . ARG A 1 94 ? -6.738 28.047 6.086 1 92.44 94 ARG A N 1
ATOM 742 C CA . ARG A 1 94 ? -6.949 26.609 5.871 1 92.44 94 ARG A CA 1
ATOM 743 C C . ARG A 1 94 ? -6.258 25.797 6.949 1 92.44 94 ARG A C 1
ATOM 745 O O . ARG A 1 94 ? -6.836 24.828 7.473 1 92.44 94 ARG A O 1
ATOM 752 N N . LYS A 1 95 ? -5.035 26.141 7.262 1 93.5 95 LYS A N 1
ATOM 753 C CA . LYS A 1 95 ? -4.281 25.391 8.273 1 93.5 95 LYS A CA 1
ATOM 754 C C . LYS A 1 95 ? -4.875 25.609 9.664 1 93.5 95 LYS A C 1
ATOM 756 O O . LYS A 1 95 ? -4.914 24.672 10.469 1 93.5 95 LYS A O 1
ATOM 761 N N . SER A 1 96 ? -5.324 26.828 9.883 1 93.38 96 SER A N 1
ATOM 762 C CA . SER A 1 96 ? -6.004 27.094 11.148 1 93.38 96 SER A CA 1
ATOM 763 C C . SER A 1 96 ? -7.258 26.234 11.289 1 93.38 96 SER A C 1
ATOM 765 O O . SER A 1 96 ? -7.52 25.688 12.359 1 93.38 96 SER A O 1
ATOM 767 N N . ASP A 1 97 ? -7.992 26.156 10.234 1 92.69 97 ASP A N 1
ATOM 768 C CA . ASP A 1 97 ? -9.188 25.312 10.227 1 92.69 97 ASP A CA 1
ATOM 769 C C . ASP A 1 97 ? -8.82 23.844 10.461 1 92.69 97 ASP A C 1
ATOM 771 O O . ASP A 1 97 ? -9.516 23.141 11.195 1 92.69 97 ASP A O 1
ATOM 775 N N . ALA A 1 98 ? -7.801 23.406 9.836 1 93.12 98 ALA A N 1
ATOM 776 C CA . ALA A 1 98 ? -7.344 22.031 9.992 1 93.12 98 ALA A CA 1
ATOM 777 C C . ALA A 1 98 ? -6.961 21.734 11.438 1 93.12 98 ALA A C 1
ATOM 779 O O . ALA A 1 98 ? -7.301 20.672 11.977 1 93.12 98 ALA A O 1
ATOM 780 N N . ILE A 1 99 ? -6.293 22.688 12.039 1 95.31 99 ILE A N 1
ATOM 781 C CA . ILE A 1 99 ? -5.883 22.547 13.43 1 95.31 99 ILE A CA 1
ATOM 782 C C . ILE A 1 99 ? -7.117 22.438 14.328 1 95.31 99 ILE A C 1
ATOM 784 O O . ILE A 1 99 ? -7.172 21.594 15.219 1 95.31 99 ILE A O 1
ATOM 788 N N . GLN A 1 100 ? -8.07 23.266 14.062 1 93.56 100 GLN A N 1
ATOM 789 C CA . GLN A 1 100 ? -9.305 23.25 14.844 1 93.56 100 GLN A CA 1
ATOM 790 C C . GLN A 1 100 ? -10.047 21.922 14.664 1 93.56 100 GLN A C 1
ATOM 792 O O . GLN A 1 100 ? -10.641 21.406 15.617 1 93.56 100 GLN A O 1
ATOM 797 N N . LYS A 1 101 ? -10.008 21.406 13.547 1 93.69 101 LYS A N 1
ATOM 798 C CA . LYS A 1 101 ? -10.656 20.141 13.25 1 93.69 101 LYS A CA 1
ATOM 799 C C . LYS A 1 101 ? -10.039 19 14.07 1 93.69 101 LYS A C 1
ATOM 801 O O . LYS A 1 101 ? -10.742 18.109 14.547 1 93.69 101 LYS A O 1
ATOM 806 N N . VAL A 1 102 ? -8.75 19.031 14.219 1 96.44 102 VAL A N 1
ATOM 807 C CA . VAL A 1 102 ? -8.055 17.984 14.969 1 96.44 102 VAL A CA 1
ATOM 808 C C . VAL A 1 102 ? -8.477 18.047 16.438 1 96.44 102 VAL A C 1
ATOM 810 O O . VAL A 1 102 ? -8.633 17 17.078 1 96.44 102 VAL A O 1
ATOM 813 N N . LYS A 1 103 ? -8.719 19.266 16.875 1 94.5 103 LYS A N 1
ATOM 814 C CA . LYS A 1 103 ? -9.078 19.484 18.266 1 94.5 103 LYS A CA 1
ATOM 815 C C . LYS A 1 103 ? -10.359 18.75 18.625 1 94.5 103 LYS A C 1
ATOM 817 O O . LYS A 1 103 ? -10.508 18.266 19.75 1 94.5 103 LYS A O 1
ATOM 822 N N . THR A 1 104 ? -11.258 18.578 17.703 1 94.81 104 THR A N 1
ATOM 823 C CA . THR A 1 104 ? -12.562 18 17.984 1 94.81 104 THR A CA 1
ATOM 824 C C . THR A 1 104 ? -12.703 16.641 17.312 1 94.81 104 THR A C 1
ATOM 826 O O . THR A 1 104 ? -13.789 16.062 17.297 1 94.81 104 THR A O 1
ATOM 829 N N . ALA A 1 105 ? -11.625 16.172 16.781 1 96.62 105 ALA A N 1
ATOM 830 C CA . ALA A 1 105 ? -11.68 14.938 16.016 1 96.62 105 ALA A CA 1
ATOM 831 C C . ALA A 1 105 ? -11.766 13.727 16.922 1 96.62 105 ALA A C 1
ATOM 833 O O . ALA A 1 105 ? -11.211 13.734 18.031 1 96.62 105 ALA A O 1
ATOM 834 N N . ASP A 1 106 ? -12.484 12.688 16.516 1 97.06 106 ASP A N 1
ATOM 835 C CA . ASP A 1 106 ? -12.508 11.414 17.234 1 97.06 106 ASP A CA 1
ATOM 836 C C . ASP A 1 106 ? -11.203 10.648 17.031 1 97.06 106 ASP A C 1
ATOM 838 O O . ASP A 1 106 ? -10.367 11.039 16.219 1 97.06 106 ASP A O 1
ATOM 842 N N . LYS A 1 107 ? -11.039 9.656 17.812 1 97.75 107 LYS A N 1
ATOM 843 C CA . LYS A 1 107 ? -9.781 8.914 17.859 1 97.75 107 LYS A CA 1
ATOM 844 C C . LYS A 1 107 ? -9.414 8.359 16.484 1 97.75 107 LYS A C 1
ATOM 846 O O . LYS A 1 107 ? -8.258 8.43 16.062 1 97.75 107 LYS A O 1
ATOM 851 N N . GLU A 1 108 ? -10.383 7.785 15.773 1 98.5 108 GLU A N 1
ATOM 852 C CA . GLU A 1 108 ? -10.156 7.215 14.445 1 98.5 108 GLU A CA 1
ATOM 853 C C . GLU A 1 108 ? -9.609 8.258 13.477 1 98.5 108 GLU A C 1
ATOM 855 O O . GLU A 1 108 ? -8.641 8 12.766 1 98.5 108 GLU A O 1
ATOM 860 N N . THR A 1 109 ? -10.219 9.391 13.5 1 98.56 109 THR A N 1
ATOM 861 C CA . THR A 1 109 ? -9.781 10.492 12.648 1 98.56 109 THR A CA 1
ATOM 862 C C . THR A 1 109 ? -8.367 10.938 13.023 1 98.56 109 THR A C 1
ATOM 864 O O . THR A 1 109 ? -7.547 11.219 12.148 1 98.56 109 THR A O 1
ATOM 867 N N . CYS A 1 110 ? -8.078 10.984 14.289 1 98.69 110 CYS A N 1
ATOM 868 C CA . CYS A 1 110 ? -6.762 11.391 14.766 1 98.69 110 CYS A CA 1
ATOM 869 C C . CYS A 1 110 ? -5.684 10.43 14.273 1 98.69 110 CYS A C 1
ATOM 871 O O . CYS A 1 110 ? -4.578 10.859 13.93 1 98.69 110 CYS A O 1
ATOM 873 N N . PHE A 1 111 ? -5.996 9.148 14.227 1 98.81 111 PHE A N 1
ATOM 874 C CA . PHE A 1 111 ? -5.039 8.172 13.711 1 98.81 111 PHE A CA 1
ATOM 875 C C . PHE A 1 111 ? -4.707 8.469 12.25 1 98.81 111 PHE A C 1
ATOM 877 O O . PHE A 1 111 ? -3.539 8.43 11.852 1 98.81 111 PHE A O 1
ATOM 884 N N . ILE A 1 112 ? -5.719 8.789 11.469 1 98.88 112 ILE A N 1
ATOM 885 C CA . ILE A 1 112 ? -5.523 9.039 10.047 1 98.88 112 ILE A CA 1
ATOM 886 C C . ILE A 1 112 ? -4.695 10.305 9.852 1 98.88 112 ILE A C 1
ATOM 888 O O . ILE A 1 112 ? -3.711 10.305 9.109 1 98.88 112 ILE A O 1
ATOM 892 N N . ILE A 1 113 ? -5.059 11.383 10.547 1 98.69 113 ILE A N 1
ATOM 893 C CA . ILE A 1 113 ? -4.344 12.648 10.438 1 98.69 113 ILE A CA 1
ATOM 894 C C . ILE A 1 113 ? -2.893 12.461 10.875 1 98.69 113 ILE A C 1
ATOM 896 O O . ILE A 1 113 ? -1.97 12.961 10.234 1 98.69 113 ILE A O 1
ATOM 900 N N . CYS A 1 114 ? -2.715 11.727 11.953 1 98.75 114 CYS A N 1
ATOM 901 C CA . CYS A 1 114 ? -1.374 11.484 12.469 1 98.75 114 CYS A CA 1
ATOM 902 C C . CYS A 1 114 ? -0.524 10.727 11.453 1 98.75 114 CYS A C 1
ATOM 904 O O . CYS A 1 114 ? 0.622 11.102 11.203 1 98.75 114 CYS A O 1
ATOM 906 N N . ALA A 1 115 ? -1.079 9.672 10.906 1 98.75 115 ALA A N 1
ATOM 907 C CA . ALA A 1 115 ? -0.362 8.891 9.906 1 98.75 115 ALA A CA 1
ATOM 908 C C . ALA A 1 115 ? -0.007 9.742 8.695 1 98.75 115 ALA A C 1
ATOM 910 O O . ALA A 1 115 ? 1.111 9.664 8.18 1 98.75 115 ALA A O 1
ATOM 911 N N . ASP A 1 116 ? -0.923 10.555 8.258 1 98.5 116 ASP A N 1
ATOM 912 C CA . ASP A 1 116 ? -0.72 11.469 7.137 1 98.5 116 ASP A CA 1
ATOM 913 C C . ASP A 1 116 ? 0.423 12.438 7.418 1 98.5 116 ASP A C 1
ATOM 915 O O . ASP A 1 116 ? 1.353 12.562 6.617 1 98.5 116 ASP A O 1
ATOM 919 N N . LYS A 1 117 ? 0.356 13.062 8.531 1 98.25 117 LYS A N 1
ATOM 920 C CA . LYS A 1 117 ? 1.362 14.062 8.891 1 98.25 117 LYS A CA 1
ATOM 921 C C . LYS A 1 117 ? 2.727 13.406 9.102 1 98.25 117 LYS A C 1
ATOM 923 O O . LYS A 1 117 ? 3.758 13.984 8.75 1 98.25 117 LYS A O 1
ATOM 928 N N . LEU A 1 118 ? 2.674 12.273 9.734 1 98.38 118 LEU A N 1
ATOM 929 C CA . LEU A 1 118 ? 3.926 11.562 9.969 1 98.38 118 LEU A CA 1
ATOM 930 C C . LEU A 1 118 ? 4.617 11.227 8.656 1 98.38 118 LEU A C 1
ATOM 932 O O . LEU A 1 118 ? 5.809 11.492 8.484 1 98.38 118 LEU A O 1
ATOM 936 N N . HIS A 1 119 ? 3.891 10.648 7.746 1 98.25 119 HIS A N 1
ATOM 937 C CA . HIS A 1 119 ? 4.5 10.297 6.469 1 98.25 119 HIS A CA 1
ATOM 938 C C . HIS A 1 119 ? 5.031 11.531 5.754 1 98.25 119 HIS A C 1
ATOM 940 O O . HIS A 1 119 ? 6.105 11.492 5.145 1 98.25 119 HIS A O 1
ATOM 946 N N . ASN A 1 120 ? 4.273 12.656 5.746 1 96.69 120 ASN A N 1
ATOM 947 C CA . ASN A 1 120 ? 4.727 13.906 5.145 1 96.69 120 ASN A CA 1
ATOM 948 C C . ASN A 1 120 ? 6.035 14.383 5.762 1 96.69 120 ASN A C 1
ATOM 950 O O . ASN A 1 120 ? 6.953 14.789 5.047 1 96.69 120 ASN A O 1
ATOM 954 N N . LEU A 1 121 ? 6.113 14.289 7.016 1 97.19 121 LEU A N 1
ATOM 955 C CA . LEU A 1 121 ? 7.305 14.75 7.723 1 97.19 121 LEU A CA 1
ATOM 956 C C . LEU A 1 121 ? 8.508 13.867 7.398 1 97.19 121 LEU A C 1
ATOM 958 O O . LEU A 1 121 ? 9.625 14.367 7.242 1 97.19 121 LEU A O 1
ATOM 962 N N . LEU A 1 122 ? 8.266 12.594 7.41 1 96.56 122 LEU A N 1
ATOM 963 C CA . LEU A 1 122 ? 9.344 11.68 7.059 1 96.56 122 LEU A CA 1
ATOM 964 C C . LEU A 1 122 ? 9.859 11.953 5.648 1 96.56 122 LEU A C 1
ATOM 966 O O . LEU A 1 122 ? 11.055 11.859 5.391 1 96.56 122 LEU A O 1
ATOM 970 N N . SER A 1 123 ? 8.961 12.297 4.754 1 94.81 123 SER A N 1
ATOM 971 C CA . SER A 1 123 ? 9.344 12.672 3.396 1 94.81 123 SER A CA 1
ATOM 972 C C . SER A 1 123 ? 10.18 13.953 3.393 1 94.81 123 SER A C 1
ATOM 974 O O . SER A 1 123 ? 11.18 14.047 2.674 1 94.81 123 SER A O 1
ATOM 976 N N . ILE A 1 124 ? 9.773 14.922 4.152 1 94.25 124 ILE A N 1
ATOM 977 C CA . ILE A 1 124 ? 10.523 16.172 4.27 1 94.25 124 ILE A CA 1
ATOM 978 C C . ILE A 1 124 ? 11.914 15.891 4.828 1 94.25 124 ILE A C 1
ATOM 980 O O . ILE A 1 124 ? 12.906 16.438 4.34 1 94.25 124 ILE A O 1
ATOM 984 N N . GLN A 1 125 ? 11.969 15.047 5.828 1 94.81 125 GLN A N 1
ATOM 985 C CA . GLN A 1 125 ? 13.242 14.68 6.445 1 94.81 125 GLN A CA 1
ATOM 986 C C . GLN A 1 125 ? 14.203 14.086 5.418 1 94.81 125 GLN A C 1
ATOM 988 O O . GLN A 1 125 ? 15.383 14.43 5.395 1 94.81 125 GLN A O 1
ATOM 993 N N . GLU A 1 126 ? 13.688 13.219 4.621 1 93.25 126 GLU A N 1
ATOM 994 C CA . GLU A 1 126 ? 14.508 12.609 3.582 1 93.25 126 GLU A CA 1
ATOM 995 C C . GLU A 1 126 ? 14.984 13.648 2.568 1 93.25 126 GLU A C 1
ATOM 997 O O . GLU A 1 126 ? 16.125 13.602 2.113 1 93.25 126 GLU A O 1
ATOM 1002 N N . ASP A 1 127 ? 14.133 14.5 2.209 1 91.88 127 ASP A N 1
ATOM 1003 C CA . ASP A 1 127 ? 14.477 15.562 1.265 1 91.88 127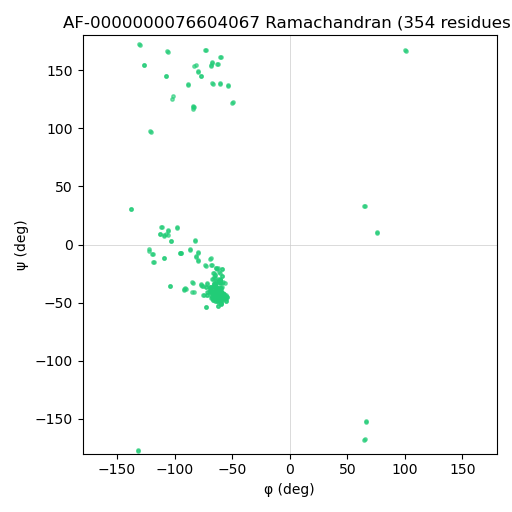 ASP A CA 1
ATOM 1004 C C . ASP A 1 127 ? 15.547 16.484 1.841 1 91.88 127 ASP A C 1
ATOM 1006 O O . ASP A 1 127 ? 16.406 16.969 1.111 1 91.88 127 ASP A O 1
ATOM 1010 N N . LEU A 1 128 ? 15.43 16.766 3.1 1 92.94 128 LEU A N 1
ATOM 1011 C CA . LEU A 1 128 ? 16.406 17.609 3.781 1 92.94 128 LEU A CA 1
ATOM 1012 C C . LEU A 1 128 ? 17.781 16.969 3.77 1 92.94 128 LEU A C 1
ATOM 1014 O O . LEU A 1 128 ? 18.797 17.656 3.602 1 92.94 128 LEU A O 1
ATOM 1018 N N . LYS A 1 129 ? 17.875 15.688 3.977 1 92.25 129 LYS A N 1
ATOM 1019 C CA . LYS A 1 129 ? 19.156 14.961 3.951 1 92.25 129 LYS A CA 1
ATOM 1020 C C . LYS A 1 129 ? 19.812 15.062 2.578 1 92.25 129 LYS A C 1
ATOM 1022 O O . LYS A 1 129 ? 21.031 15.164 2.477 1 92.25 129 LYS A O 1
ATOM 1027 N N . LYS A 1 130 ? 18.984 15.125 1.566 1 89.88 130 LYS A N 1
ATOM 1028 C CA . LYS A 1 130 ? 19.484 15.086 0.197 1 89.88 130 LYS A CA 1
ATOM 1029 C C . LYS A 1 130 ? 19.781 16.5 -0.32 1 89.88 130 LYS A C 1
ATOM 1031 O O . LYS A 1 130 ? 20.75 16.703 -1.053 1 89.88 130 LYS A O 1
ATOM 1036 N N . ASN A 1 131 ? 18.938 17.438 0.056 1 90.88 131 ASN A N 1
ATOM 1037 C CA . ASN A 1 131 ? 18.984 18.75 -0.604 1 90.88 131 ASN A CA 1
ATOM 1038 C C . ASN A 1 131 ? 19.219 19.875 0.393 1 90.88 131 ASN A C 1
ATOM 1040 O O . ASN A 1 131 ? 19.328 21.031 0.006 1 90.88 131 ASN A O 1
ATOM 1044 N N . GLY A 1 132 ? 19.266 19.562 1.682 1 91.19 132 GLY A N 1
ATOM 1045 C CA . GLY A 1 132 ? 19.5 20.578 2.705 1 91.19 132 GLY A CA 1
ATOM 1046 C C . GLY A 1 132 ? 18.375 21.578 2.826 1 91.19 132 GLY A C 1
ATOM 1047 O O . GLY A 1 132 ? 17.219 21.25 2.574 1 91.19 132 GLY A O 1
ATOM 1048 N N . ALA A 1 133 ? 18.703 22.781 3.258 1 90 133 ALA A N 1
ATOM 1049 C CA . ALA A 1 133 ? 17.703 23.797 3.629 1 90 133 ALA A CA 1
ATOM 1050 C C . ALA A 1 133 ? 16.953 24.297 2.402 1 90 133 ALA A C 1
ATOM 1052 O O . ALA A 1 133 ? 15.922 24.953 2.531 1 90 133 ALA A O 1
ATOM 1053 N N . GLU A 1 134 ? 17.469 23.953 1.215 1 90.31 134 GLU A N 1
ATOM 1054 C CA . GLU A 1 134 ? 16.828 24.375 -0.03 1 90.31 134 GLU A CA 1
ATOM 1055 C C . GLU A 1 134 ? 15.43 23.781 -0.153 1 90.31 134 GLU A C 1
ATOM 1057 O O . GLU A 1 134 ? 14.602 24.266 -0.918 1 90.31 134 GLU A O 1
ATOM 1062 N N . VAL A 1 135 ? 15.156 22.672 0.598 1 90 135 VAL A N 1
ATOM 1063 C CA . VAL A 1 135 ? 13.859 22 0.575 1 90 135 VAL A CA 1
ATOM 1064 C C . VAL A 1 135 ? 12.758 23 0.935 1 90 135 VAL A C 1
ATOM 1066 O O . VAL A 1 135 ? 11.656 22.938 0.383 1 90 135 VAL A O 1
ATOM 1069 N N . TRP A 1 136 ? 13.047 23.969 1.797 1 91.38 136 TRP A N 1
ATOM 1070 C CA . TRP A 1 136 ? 12.031 24.875 2.322 1 91.38 136 TRP A CA 1
ATOM 1071 C C . TRP A 1 136 ? 11.594 25.875 1.26 1 91.38 136 TRP A C 1
ATOM 1073 O O . TRP A 1 136 ? 10.523 26.484 1.366 1 91.38 136 TRP A O 1
ATOM 1083 N N . SER A 1 137 ? 12.383 26.031 0.232 1 88.06 137 SER A N 1
ATOM 1084 C CA . SER A 1 137 ? 12.039 26.922 -0.867 1 88.06 137 SER A CA 1
ATOM 1085 C C . SER A 1 137 ? 10.844 26.391 -1.658 1 88.06 137 SER A C 1
ATOM 1087 O O . SER A 1 137 ? 10.18 27.156 -2.363 1 88.06 137 SER A O 1
ATOM 1089 N N . ARG A 1 138 ? 10.578 25.094 -1.466 1 85 138 ARG A N 1
ATOM 1090 C CA . ARG A 1 138 ? 9.453 24.469 -2.158 1 85 138 ARG A CA 1
ATOM 1091 C C . ARG A 1 138 ? 8.141 24.781 -1.453 1 85 138 ARG A C 1
ATOM 1093 O O . ARG A 1 138 ? 7.062 24.578 -2.02 1 85 138 ARG A O 1
ATOM 1100 N N . PHE A 1 139 ? 8.312 25.281 -0.255 1 88.44 139 PHE A N 1
ATOM 1101 C CA . PHE A 1 139 ? 7.129 25.609 0.535 1 88.44 139 PHE A CA 1
ATOM 1102 C C . PHE A 1 139 ? 6.855 27.109 0.521 1 88.44 139 PHE A C 1
ATOM 1104 O O . PHE A 1 139 ? 7.711 27.906 0.917 1 88.44 139 PHE A O 1
ATOM 1111 N N . ASN A 1 140 ? 5.688 27.406 0.142 1 84.94 140 ASN A N 1
ATOM 1112 C CA . ASN A 1 140 ? 5.324 28.812 0.007 1 84.94 140 ASN A CA 1
ATOM 1113 C C . ASN A 1 140 ? 5.434 29.547 1.338 1 84.94 140 ASN A C 1
ATOM 1115 O O . ASN A 1 140 ? 5.727 30.75 1.367 1 84.94 140 ASN A O 1
ATOM 1119 N N . ARG A 1 141 ? 5.234 28.922 2.473 1 88.5 141 ARG A N 1
ATOM 1120 C CA . ARG A 1 141 ? 5.207 29.562 3.785 1 88.5 141 ARG A CA 1
ATOM 1121 C C . ARG A 1 141 ? 6.48 29.266 4.57 1 88.5 141 ARG A C 1
ATOM 1123 O O . ARG A 1 141 ? 6.566 29.562 5.762 1 88.5 141 ARG A O 1
ATOM 1130 N N . GLY A 1 142 ? 7.406 28.672 3.922 1 89.19 142 GLY A N 1
ATOM 1131 C CA . GLY A 1 142 ? 8.727 28.453 4.492 1 89.19 142 GLY A CA 1
ATOM 1132 C C . GLY A 1 142 ? 8.711 27.531 5.703 1 89.19 142 GLY A C 1
ATOM 1133 O O . GLY A 1 142 ? 7.672 26.953 6.039 1 89.19 142 GLY A O 1
ATOM 1134 N N . ARG A 1 143 ? 9.82 27.469 6.43 1 94.25 143 ARG A N 1
ATOM 1135 C CA . ARG A 1 143 ? 10.078 26.5 7.5 1 94.25 143 ARG A CA 1
ATOM 1136 C C . ARG A 1 143 ? 9.281 26.859 8.75 1 94.25 143 ARG A C 1
ATOM 1138 O O . ARG A 1 143 ? 8.648 25.984 9.359 1 94.25 143 ARG A O 1
ATOM 1145 N N . GLU A 1 144 ? 9.25 28.125 9.102 1 95.06 144 GLU A N 1
ATOM 1146 C CA . GLU A 1 144 ? 8.68 28.531 10.383 1 95.06 144 GLU A CA 1
ATOM 1147 C C . GLU A 1 144 ? 7.172 28.328 10.406 1 95.06 144 GLU A C 1
ATOM 1149 O O . GLU A 1 144 ? 6.613 27.891 11.414 1 95.06 144 GLU A O 1
ATOM 1154 N N . LYS A 1 145 ? 6.516 28.625 9.391 1 95.56 145 LYS A N 1
ATOM 1155 C CA . LYS A 1 145 ? 5.074 28.438 9.32 1 95.56 145 LYS A CA 1
ATOM 1156 C C . LYS A 1 145 ? 4.727 26.953 9.281 1 95.56 145 LYS A C 1
ATOM 1158 O O . LYS A 1 145 ? 3.721 26.516 9.859 1 95.56 145 LYS A O 1
ATOM 1163 N N . GLN A 1 146 ? 5.531 26.203 8.617 1 95.62 146 GLN A N 1
ATOM 1164 C CA . GLN A 1 146 ? 5.352 24.75 8.633 1 95.62 146 GLN A CA 1
ATOM 1165 C C . GLN A 1 146 ? 5.527 24.188 10.039 1 95.62 146 GLN A C 1
ATOM 1167 O O . GLN A 1 146 ? 4.73 23.359 10.492 1 95.62 146 GLN A O 1
ATOM 1172 N N . LYS A 1 147 ? 6.551 24.641 10.664 1 96.94 147 LYS A N 1
ATOM 1173 C CA . LYS A 1 147 ? 6.801 24.234 12.047 1 96.94 147 LYS A CA 1
ATOM 1174 C C . LYS A 1 147 ? 5.598 24.531 12.93 1 96.94 147 LYS A C 1
ATOM 1176 O O . LYS A 1 147 ? 5.145 23.656 13.688 1 96.94 147 LYS A O 1
ATOM 1181 N N . TRP A 1 148 ? 5.137 25.75 12.781 1 97 148 TRP A N 1
ATOM 1182 C CA . TRP A 1 148 ? 3.965 26.141 13.555 1 97 148 TRP A CA 1
ATOM 1183 C C . TRP A 1 148 ? 2.797 25.188 13.297 1 97 148 TRP A C 1
ATOM 1185 O O . TRP A 1 148 ? 2.135 24.75 14.234 1 97 148 TRP A O 1
ATOM 1195 N N . TYR A 1 149 ? 2.541 24.891 12.133 1 96.69 149 TYR A N 1
ATOM 1196 C CA . TYR A 1 149 ? 1.414 24.047 11.742 1 96.69 149 TYR A CA 1
ATOM 1197 C C . TYR A 1 149 ? 1.554 22.641 12.328 1 96.69 149 TYR A C 1
ATOM 1199 O O . TYR A 1 149 ? 0.644 22.141 12.992 1 96.69 149 TYR A O 1
ATOM 1207 N N . TYR A 1 150 ? 2.674 21.969 12.117 1 97.69 150 TYR A N 1
ATOM 1208 C CA . TYR A 1 150 ? 2.881 20.609 12.57 1 97.69 150 TYR A CA 1
ATOM 1209 C C . TYR A 1 150 ? 2.852 20.516 14.086 1 97.69 150 TYR A C 1
ATOM 1211 O O . TYR A 1 150 ? 2.295 19.578 14.656 1 97.69 150 TYR A O 1
ATOM 1219 N N . GLU A 1 151 ? 3.42 21.531 14.742 1 97.94 151 GLU A N 1
ATOM 1220 C CA . GLU A 1 151 ? 3.406 21.531 16.203 1 97.94 151 GLU A CA 1
ATOM 1221 C C . GLU A 1 151 ? 1.992 21.734 16.734 1 97.94 151 GLU A C 1
ATOM 1223 O O . GLU A 1 151 ? 1.617 21.125 17.75 1 97.94 151 GLU A O 1
ATOM 1228 N N . SER A 1 152 ? 1.269 22.594 16.062 1 97.69 152 SER A N 1
ATOM 1229 C CA . SER A 1 152 ? -0.111 22.828 16.484 1 97.69 152 SER A CA 1
ATOM 1230 C C . SER A 1 152 ? -0.958 21.578 16.312 1 97.69 152 SER A C 1
ATOM 1232 O O . SER A 1 152 ? -1.757 21.234 17.188 1 97.69 152 SER A O 1
ATOM 1234 N N . VAL A 1 153 ? -0.781 20.875 15.227 1 97.69 153 VAL A N 1
ATOM 1235 C CA . VAL A 1 153 ? -1.488 19.625 14.977 1 97.69 153 VAL A CA 1
ATOM 1236 C C . VAL A 1 153 ? -1.099 18.594 16.031 1 97.69 153 VAL A C 1
ATOM 1238 O O . VAL A 1 153 ? -1.964 17.938 16.609 1 97.69 153 VAL A O 1
ATOM 1241 N N . MET A 1 154 ? 0.193 18.5 16.312 1 98 154 MET A N 1
ATOM 1242 C CA . MET A 1 154 ? 0.715 17.562 17.297 1 98 154 MET A CA 1
ATOM 1243 C C . MET A 1 154 ? 0.106 17.797 18.672 1 98 154 MET A C 1
ATOM 1245 O O . MET A 1 154 ? -0.295 16.859 19.359 1 98 154 MET A O 1
ATOM 1249 N N . ASP A 1 155 ? 0.02 19.047 19.047 1 97.62 155 ASP A N 1
ATOM 1250 C CA . ASP A 1 155 ? -0.518 19.391 20.359 1 97.62 155 ASP A CA 1
ATOM 1251 C C . ASP A 1 155 ? -1.953 18.906 20.516 1 97.62 155 ASP A C 1
ATOM 1253 O O . ASP A 1 155 ? -2.33 18.406 21.578 1 97.62 155 ASP A O 1
ATOM 1257 N N . ASN A 1 156 ? -2.699 19.016 19.469 1 97.44 156 ASN A N 1
ATOM 1258 C CA . ASN A 1 156 ? -4.094 18.594 19.531 1 97.44 156 ASN A CA 1
ATOM 1259 C C . ASN A 1 156 ? -4.223 17.078 19.453 1 97.44 156 ASN A C 1
ATOM 1261 O O . ASN A 1 156 ? -5.09 16.484 20.094 1 97.44 156 ASN A O 1
ATOM 1265 N N . LEU A 1 157 ? -3.393 16.438 18.719 1 98.25 157 LEU A N 1
ATOM 1266 C CA . LEU A 1 157 ? -3.398 14.977 18.609 1 98.25 157 LEU A CA 1
ATOM 1267 C C . LEU A 1 157 ? -3.055 14.328 19.938 1 98.25 157 LEU A C 1
ATOM 1269 O O . LEU A 1 157 ? -3.559 13.25 20.266 1 98.25 157 LEU A O 1
ATOM 1273 N N . GLU A 1 158 ? -2.205 14.977 20.703 1 97.38 158 GLU A N 1
ATOM 1274 C CA . GLU A 1 158 ? -1.728 14.422 21.969 1 97.38 158 GLU A CA 1
ATOM 1275 C C . GLU A 1 158 ? -2.885 14.148 22.922 1 97.38 158 GLU A C 1
ATOM 1277 O O . GLU A 1 158 ? -2.869 13.156 23.656 1 97.38 158 GLU A O 1
ATOM 1282 N N . GLN A 1 159 ? -3.867 14.961 22.828 1 95.38 159 GLN A N 1
ATOM 1283 C CA . GLN A 1 159 ? -5.012 14.828 23.719 1 95.38 159 GLN A CA 1
ATOM 1284 C C . GLN A 1 159 ? -5.785 13.547 23.438 1 95.38 159 GLN A C 1
ATOM 1286 O O . GLN A 1 159 ? -6.332 12.93 24.359 1 95.38 159 GLN A O 1
ATOM 1291 N N . GLN A 1 160 ? -5.77 13.094 22.234 1 95.44 160 GLN A N 1
ATOM 1292 C CA . GLN A 1 160 ? -6.609 11.969 21.844 1 95.44 160 GLN A CA 1
ATOM 1293 C C . GLN A 1 160 ? -5.793 10.688 21.719 1 95.44 160 GLN A C 1
ATOM 1295 O O . GLN A 1 160 ? -6.27 9.609 22.062 1 95.44 160 GLN A O 1
ATOM 1300 N N . ILE A 1 161 ? -4.52 10.859 21.234 1 97.75 161 ILE A N 1
ATOM 1301 C CA . ILE A 1 161 ? -3.787 9.633 20.922 1 97.75 161 ILE A CA 1
ATOM 1302 C C . ILE A 1 161 ? -2.342 9.766 21.406 1 97.75 161 ILE A C 1
ATOM 1304 O O . ILE A 1 161 ? -1.425 9.227 20.781 1 97.75 161 ILE A O 1
ATOM 1308 N N . GLY A 1 162 ? -2.121 10.531 22.484 1 97.5 162 GLY A N 1
ATOM 1309 C CA . GLY A 1 162 ? -0.789 10.812 22.984 1 97.5 162 GLY A CA 1
ATOM 1310 C C . GLY A 1 162 ? -0.033 9.57 23.422 1 97.5 162 GLY A C 1
ATOM 1311 O O . GLY A 1 162 ? 1.199 9.547 23.391 1 97.5 162 GLY A O 1
ATOM 1312 N N . ASP A 1 163 ? -0.71 8.484 23.766 1 97.75 163 ASP A N 1
ATOM 1313 C CA . ASP A 1 163 ? -0.074 7.273 24.266 1 97.75 163 ASP A CA 1
ATOM 1314 C C . ASP A 1 163 ? 0.185 6.277 23.141 1 97.75 163 ASP A C 1
ATOM 1316 O O . ASP A 1 163 ? 0.869 5.273 23.344 1 97.75 163 ASP A O 1
ATOM 1320 N N . GLU A 1 164 ? -0.314 6.598 22.016 1 98.06 164 GLU A N 1
ATOM 1321 C CA . GLU A 1 164 ? -0.19 5.672 20.906 1 98.06 164 GLU A CA 1
ATOM 1322 C C . GLU A 1 164 ? 1.193 5.762 20.266 1 98.06 164 GLU A C 1
ATOM 1324 O O . GLU A 1 164 ? 1.809 6.832 20.25 1 98.06 164 GLU A O 1
ATOM 1329 N N . ASN A 1 165 ? 1.669 4.672 19.734 1 98 165 ASN A N 1
ATOM 1330 C CA . ASN A 1 165 ? 2.99 4.586 19.125 1 98 165 ASN A CA 1
ATOM 1331 C C . ASN A 1 165 ? 3.129 5.555 17.953 1 98 165 ASN A C 1
ATOM 1333 O O . ASN A 1 165 ? 4.164 6.207 17.797 1 98 165 ASN A O 1
ATOM 1337 N N . ILE A 1 166 ? 2.15 5.66 17.203 1 98.12 166 ILE A N 1
ATOM 1338 C CA . ILE A 1 166 ? 2.213 6.484 16 1 98.12 166 ILE A CA 1
ATOM 1339 C C . ILE A 1 166 ? 2.379 7.949 16.391 1 98.12 166 ILE A C 1
ATOM 1341 O O . ILE A 1 166 ? 3.053 8.711 15.688 1 98.12 166 ILE A O 1
ATOM 1345 N N . PHE A 1 167 ? 1.746 8.367 17.469 1 98.56 167 PHE A N 1
ATOM 1346 C CA . PHE A 1 167 ? 1.907 9.742 17.953 1 98.56 167 PHE A CA 1
ATOM 1347 C C . PHE A 1 167 ? 3.34 9.992 18.406 1 98.56 167 PHE A C 1
ATOM 1349 O O . PHE A 1 167 ? 3.914 11.039 18.125 1 98.56 167 PHE A O 1
ATOM 1356 N N . LYS A 1 168 ? 3.895 9.039 19.078 1 98.5 168 LYS A N 1
ATOM 1357 C CA . LYS A 1 168 ? 5.277 9.164 19.531 1 98.5 168 LYS A CA 1
ATOM 1358 C C . LYS A 1 168 ? 6.227 9.312 18.344 1 98.5 168 LYS A C 1
ATOM 1360 O O . LYS A 1 168 ? 7.191 10.078 18.406 1 98.5 168 LYS A O 1
ATOM 1365 N N . GLN A 1 169 ? 5.953 8.562 17.328 1 98.19 169 GLN A N 1
ATOM 1366 C CA . GLN A 1 169 ? 6.754 8.672 16.109 1 98.19 169 GLN A CA 1
ATOM 1367 C C . GLN A 1 169 ? 6.609 10.055 15.477 1 98.19 169 GLN A C 1
ATOM 1369 O O . GLN A 1 169 ? 7.59 10.625 15 1 98.19 169 GLN A O 1
ATOM 1374 N N . LEU A 1 170 ? 5.402 10.578 15.453 1 98.5 170 LEU A N 1
ATOM 1375 C CA . LEU A 1 170 ? 5.164 11.914 14.914 1 98.5 170 LEU A CA 1
ATOM 1376 C C . LEU A 1 170 ? 5.945 12.961 15.703 1 98.5 170 LEU A C 1
ATOM 1378 O O . LEU A 1 170 ? 6.582 13.836 15.117 1 98.5 170 LEU A O 1
ATOM 1382 N N . LYS A 1 171 ? 5.836 12.859 16.984 1 98.25 171 LYS A N 1
ATOM 1383 C CA . LYS A 1 171 ? 6.547 13.781 17.859 1 98.25 171 LYS A CA 1
ATOM 1384 C C . LYS A 1 171 ? 8.047 13.773 17.578 1 98.25 171 LYS A C 1
ATOM 1386 O O . LYS A 1 171 ? 8.672 14.828 17.469 1 98.25 171 LYS A O 1
ATOM 1391 N N . THR A 1 172 ? 8.617 12.625 17.453 1 98 172 THR A N 1
ATOM 1392 C CA . THR A 1 172 ? 10.031 12.477 17.141 1 98 172 THR A CA 1
ATOM 1393 C C . THR A 1 172 ? 10.359 13.078 15.773 1 98 172 THR A C 1
ATOM 1395 O O . THR A 1 172 ? 11.367 13.773 15.617 1 98 172 THR A O 1
ATOM 1398 N N . ALA A 1 173 ? 9.477 12.797 14.781 1 97.88 173 ALA A N 1
ATOM 1399 C CA . ALA A 1 173 ? 9.695 13.32 13.438 1 97.88 173 ALA A CA 1
ATOM 1400 C C . ALA A 1 173 ? 9.664 14.844 13.43 1 97.88 173 ALA A C 1
ATOM 1402 O O . ALA A 1 173 ? 10.461 15.484 12.734 1 97.88 173 ALA A O 1
ATOM 1403 N N . ILE A 1 174 ? 8.727 15.453 14.164 1 98.19 174 ILE A N 1
ATOM 1404 C CA . ILE A 1 174 ? 8.633 16.906 14.25 1 98.19 174 ILE A CA 1
ATOM 1405 C C . ILE A 1 174 ? 9.914 17.484 14.852 1 98.19 174 ILE A C 1
ATOM 1407 O O . ILE A 1 174 ? 10.461 18.453 14.352 1 98.19 174 ILE A O 1
ATOM 1411 N N . TYR A 1 175 ? 10.359 16.844 15.867 1 97.12 175 TYR A N 1
ATOM 1412 C CA . TYR A 1 175 ? 11.602 17.266 16.5 1 97.12 175 TYR A CA 1
ATOM 1413 C C . TYR A 1 175 ? 12.773 17.188 15.531 1 97.12 175 TYR A C 1
ATOM 1415 O O . TYR A 1 175 ? 13.555 18.141 15.422 1 97.12 175 TYR A O 1
ATOM 1423 N N . ASP A 1 176 ? 12.914 16.125 14.797 1 96.19 176 ASP A N 1
ATOM 1424 C CA . ASP A 1 176 ? 14.023 15.883 13.883 1 96.19 176 ASP A CA 1
ATOM 1425 C C . ASP A 1 176 ? 14.016 16.875 12.734 1 96.19 176 ASP A C 1
ATOM 1427 O O . ASP A 1 176 ? 15.07 17.281 12.242 1 96.19 176 ASP A O 1
ATOM 1431 N N . VAL A 1 177 ? 12.844 17.266 12.328 1 96.44 177 VAL A N 1
ATOM 1432 C CA . VAL A 1 177 ? 12.727 18.109 11.148 1 96.44 177 VAL A CA 1
ATOM 1433 C C . VAL A 1 177 ? 12.906 19.578 11.539 1 96.44 177 VAL A C 1
ATOM 1435 O O . VAL A 1 177 ? 13.492 20.359 10.789 1 96.44 177 VAL A O 1
ATOM 1438 N N . PHE A 1 178 ? 12.469 19.938 12.766 1 96.19 178 PHE A N 1
ATOM 1439 C CA . PHE A 1 178 ? 12.359 21.375 13.039 1 96.19 178 PHE A CA 1
ATOM 1440 C C . PHE A 1 178 ? 13.281 21.781 14.172 1 96.19 178 PHE A C 1
ATOM 1442 O O . PHE A 1 178 ? 13.453 22.969 14.445 1 96.19 178 PHE A O 1
ATOM 1449 N N . VAL A 1 179 ? 13.789 20.875 14.922 1 88.62 179 VAL A N 1
ATOM 1450 C CA . VAL A 1 179 ? 14.664 21.234 16.031 1 88.62 179 VAL A CA 1
ATOM 1451 C C . VAL A 1 179 ? 16.094 20.766 15.742 1 88.62 179 VAL A C 1
ATOM 1453 O O . VAL A 1 179 ? 17.047 21.5 15.945 1 88.62 179 VAL A O 1
ATOM 1456 N N . MET B 1 1 ? 13.234 7.598 7.059 1 73.62 1 MET B N 1
ATOM 1457 C CA . MET B 1 1 ? 12.141 6.852 6.434 1 73.62 1 MET B CA 1
ATOM 1458 C C . MET B 1 1 ? 12.312 5.352 6.66 1 73.62 1 MET B C 1
ATOM 1460 O O . MET B 1 1 ? 13.43 4.84 6.656 1 73.62 1 MET B O 1
ATOM 1464 N N . SER B 1 2 ? 11.203 4.77 6.957 1 86.25 2 SER B N 1
ATOM 1465 C CA . SER B 1 2 ? 11.273 3.332 7.188 1 86.25 2 SER B CA 1
ATOM 1466 C C . SER B 1 2 ? 11.586 2.582 5.898 1 86.25 2 SER B C 1
ATOM 1468 O O . SER B 1 2 ? 11.375 3.105 4.801 1 86.25 2 SER B O 1
ATOM 1470 N N . ASN B 1 3 ? 12.18 1.426 6.027 1 93.81 3 ASN B N 1
ATOM 1471 C CA . ASN B 1 3 ? 12.477 0.601 4.863 1 93.81 3 ASN B CA 1
ATOM 1472 C C . ASN B 1 3 ? 11.203 0.247 4.09 1 93.81 3 ASN B C 1
ATOM 1474 O O . ASN B 1 3 ? 11.242 0.104 2.865 1 93.81 3 ASN B O 1
ATOM 1478 N N . ILE B 1 4 ? 10.117 0.209 4.773 1 96.69 4 ILE B N 1
ATOM 1479 C CA . ILE B 1 4 ? 8.852 -0.085 4.109 1 96.69 4 ILE B CA 1
ATOM 1480 C C . ILE B 1 4 ? 8.43 1.104 3.246 1 96.69 4 ILE B C 1
ATOM 1482 O O . ILE B 1 4 ? 8.039 0.931 2.092 1 96.69 4 ILE B O 1
ATOM 1486 N N . ASN B 1 5 ? 8.57 2.301 3.791 1 96.12 5 ASN B N 1
ATOM 1487 C CA . ASN B 1 5 ? 8.25 3.496 3.02 1 96.12 5 ASN B CA 1
ATOM 1488 C C . ASN B 1 5 ? 9.125 3.617 1.777 1 96.12 5 ASN B C 1
ATOM 1490 O O . ASN B 1 5 ? 8.648 3.994 0.707 1 96.12 5 ASN B O 1
ATOM 1494 N N . LEU B 1 6 ? 10.359 3.32 1.948 1 96.44 6 LEU B N 1
ATOM 1495 C CA . LEU B 1 6 ? 11.281 3.34 0.816 1 96.44 6 LEU B CA 1
ATOM 1496 C C . LEU B 1 6 ? 10.875 2.312 -0.235 1 96.44 6 LEU B C 1
ATOM 1498 O O . LEU B 1 6 ? 10.93 2.59 -1.436 1 96.44 6 LEU B O 1
ATOM 1502 N N . ALA B 1 7 ? 10.508 1.129 0.195 1 98.44 7 ALA B N 1
ATOM 1503 C CA . ALA B 1 7 ? 10.07 0.08 -0.72 1 98.44 7 ALA B CA 1
ATOM 1504 C C . ALA B 1 7 ? 8.828 0.516 -1.495 1 98.44 7 ALA B C 1
ATOM 1506 O O . ALA B 1 7 ? 8.703 0.241 -2.691 1 98.44 7 ALA B O 1
ATOM 1507 N N . ILE B 1 8 ? 7.93 1.192 -0.81 1 98.31 8 ILE B N 1
ATOM 1508 C CA . ILE B 1 8 ? 6.703 1.682 -1.432 1 98.31 8 ILE B CA 1
ATOM 1509 C C . ILE B 1 8 ? 7.047 2.678 -2.537 1 98.31 8 ILE B C 1
ATOM 1511 O O . ILE B 1 8 ? 6.547 2.568 -3.658 1 98.31 8 ILE B O 1
ATOM 1515 N N . GLU B 1 9 ? 7.875 3.627 -2.289 1 97.5 9 GLU B N 1
ATOM 1516 C CA . GLU B 1 9 ? 8.289 4.617 -3.281 1 97.5 9 GLU B CA 1
ATOM 1517 C C . GLU B 1 9 ? 9.008 3.953 -4.453 1 97.5 9 GLU B C 1
ATOM 1519 O O . GLU B 1 9 ? 8.727 4.258 -5.613 1 97.5 9 GLU B O 1
ATOM 1524 N N . PHE B 1 10 ? 9.938 3.066 -4.082 1 97.88 10 PHE B N 1
ATOM 1525 C CA . PHE B 1 10 ? 10.742 2.363 -5.074 1 97.88 10 PHE B CA 1
ATOM 1526 C C . PHE B 1 10 ? 9.859 1.573 -6.031 1 97.88 10 PHE B C 1
ATOM 1528 O O . PHE B 1 10 ? 10.023 1.663 -7.25 1 97.88 10 PHE B O 1
ATOM 1535 N N . ALA B 1 11 ? 8.93 0.826 -5.496 1 98.31 11 ALA B N 1
ATOM 1536 C CA . ALA B 1 11 ? 8.008 0.038 -6.305 1 98.31 11 ALA B CA 1
ATOM 1537 C C . ALA B 1 11 ? 7.102 0.941 -7.141 1 98.31 11 ALA B C 1
ATOM 1539 O O . ALA B 1 11 ? 6.832 0.65 -8.305 1 98.31 11 ALA B O 1
ATOM 1540 N N . SER B 1 12 ? 6.605 2.033 -6.516 1 98.31 12 SER B N 1
ATOM 1541 C CA . SER B 1 12 ? 5.727 2.963 -7.219 1 98.31 12 SER B CA 1
ATOM 1542 C C . SER B 1 12 ? 6.414 3.553 -8.445 1 98.31 12 SER B C 1
ATOM 1544 O O . SER B 1 12 ? 5.793 3.701 -9.5 1 98.31 12 SER B O 1
ATOM 1546 N N . ILE B 1 13 ? 7.641 3.887 -8.312 1 97.81 13 ILE B N 1
ATOM 1547 C CA . ILE B 1 13 ? 8.406 4.438 -9.422 1 97.81 13 ILE B CA 1
ATOM 1548 C C . ILE B 1 13 ? 8.617 3.357 -10.484 1 97.81 13 ILE B C 1
ATOM 1550 O O . ILE B 1 13 ? 8.383 3.592 -11.672 1 97.81 13 ILE B O 1
ATOM 1554 N N . ALA B 1 14 ? 9 2.182 -10.07 1 97.62 14 ALA B N 1
ATOM 1555 C CA . ALA B 1 14 ? 9.375 1.101 -10.977 1 97.62 14 ALA B CA 1
ATOM 1556 C C . ALA B 1 14 ? 8.18 0.641 -11.805 1 97.62 14 ALA B C 1
ATOM 1558 O O . ALA B 1 14 ? 8.336 0.266 -12.977 1 97.62 14 ALA B O 1
ATOM 1559 N N . HIS B 1 15 ? 6.977 0.678 -11.219 1 97.69 15 HIS B N 1
ATOM 1560 C CA . HIS B 1 15 ? 5.809 0.107 -11.875 1 97.69 15 HIS B CA 1
ATOM 1561 C C . HIS B 1 15 ? 4.895 1.2 -12.43 1 97.69 15 HIS B C 1
ATOM 1563 O O . HIS B 1 15 ? 3.744 0.937 -12.773 1 97.69 15 HIS B O 1
ATOM 1569 N N . ARG B 1 16 ? 5.336 2.469 -12.492 1 95.88 16 ARG B N 1
ATOM 1570 C CA . ARG B 1 16 ? 4.473 3.627 -12.703 1 95.88 16 ARG B CA 1
ATOM 1571 C C . ARG B 1 16 ? 3.801 3.572 -14.07 1 95.88 16 ARG B C 1
ATOM 1573 O O . ARG B 1 16 ? 2.768 4.207 -14.281 1 95.88 16 ARG B O 1
ATOM 1580 N N . ASN B 1 17 ? 4.266 2.854 -15.039 1 95.44 17 ASN B N 1
ATOM 1581 C CA . ASN B 1 17 ? 3.682 2.805 -16.375 1 95.44 17 ASN B CA 1
ATOM 1582 C C . ASN B 1 17 ? 3.051 1.444 -16.656 1 95.44 17 ASN B C 1
ATOM 1584 O O . ASN B 1 17 ? 2.768 1.117 -17.812 1 95.44 17 ASN B O 1
ATOM 1588 N N . GLN B 1 18 ? 2.842 0.654 -15.68 1 97.19 18 GLN B N 1
ATOM 1589 C CA . GLN B 1 18 ? 2.299 -0.691 -15.844 1 97.19 18 GLN B CA 1
ATOM 1590 C C . GLN B 1 18 ? 0.854 -0.762 -15.352 1 97.19 18 GLN B C 1
ATOM 1592 O O . GLN B 1 18 ? 0.487 -0.098 -14.383 1 97.19 18 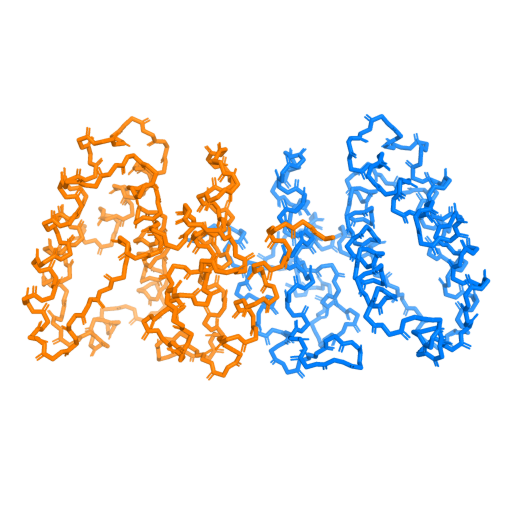GLN B O 1
ATOM 1597 N N . PHE B 1 19 ? 0.098 -1.55 -16.016 1 96.44 19 PHE B N 1
ATOM 1598 C CA . PHE B 1 19 ? -1.295 -1.794 -15.664 1 96.44 19 PHE B CA 1
ATOM 1599 C C . PHE B 1 19 ? -1.562 -3.287 -15.516 1 96.44 19 PHE B C 1
ATOM 1601 O O . PHE B 1 19 ? -0.835 -4.113 -16.078 1 96.44 19 PHE B O 1
ATOM 1608 N N . ARG B 1 20 ? -2.621 -3.607 -14.688 1 93.44 20 ARG B N 1
ATOM 1609 C CA . ARG B 1 20 ? -3.066 -4.996 -14.633 1 93.44 20 ARG B CA 1
ATOM 1610 C C . ARG B 1 20 ? -3.533 -5.48 -16 1 93.44 20 ARG B C 1
ATOM 1612 O O . ARG B 1 20 ? -4.195 -4.742 -16.734 1 93.44 20 ARG B O 1
ATOM 1619 N N . LYS B 1 21 ? -3.164 -6.652 -16.312 1 86.19 21 LYS B N 1
ATOM 1620 C CA . LYS B 1 21 ? -3.426 -7.203 -17.641 1 86.19 21 LYS B CA 1
ATOM 1621 C C . LYS B 1 21 ? -4.887 -7.012 -18.031 1 86.19 21 LYS B C 1
ATOM 1623 O O . LYS B 1 21 ? -5.793 -7.422 -17.297 1 86.19 21 LYS B O 1
ATOM 1628 N N . GLY B 1 22 ? -5.078 -6.32 -19.188 1 85.62 22 GLY B N 1
ATOM 1629 C CA . GLY B 1 22 ? -6.395 -6.168 -19.797 1 85.62 22 GLY B CA 1
ATOM 1630 C C . GLY B 1 22 ? -7.262 -5.148 -19.078 1 85.62 22 GLY B C 1
ATOM 1631 O O . GLY B 1 22 ? -8.484 -5.145 -19.234 1 85.62 22 GLY B O 1
ATOM 1632 N N . THR B 1 23 ? -6.676 -4.367 -18.125 1 91.81 23 THR B N 1
ATOM 1633 C CA . THR B 1 23 ? -7.461 -3.4 -17.375 1 91.81 23 THR B CA 1
ATOM 1634 C C . THR B 1 23 ? -6.789 -2.029 -17.375 1 91.81 23 THR B C 1
ATOM 1636 O O . THR B 1 23 ? -5.699 -1.87 -17.922 1 91.81 23 THR B O 1
ATOM 1639 N N . ASN B 1 24 ? -7.477 -1.066 -16.875 1 92.44 24 ASN B N 1
ATOM 1640 C CA . ASN B 1 24 ? -6.914 0.263 -16.672 1 92.44 24 ASN B CA 1
ATOM 1641 C C . ASN B 1 24 ? -6.457 0.457 -15.227 1 92.44 24 ASN B C 1
ATOM 1643 O O . ASN B 1 24 ? -6.203 1.584 -14.797 1 92.44 24 ASN B O 1
ATOM 1647 N N . ILE B 1 25 ? -6.336 -0.632 -14.445 1 95.75 25 ILE B N 1
ATOM 1648 C CA . ILE B 1 25 ? -5.906 -0.591 -13.055 1 95.75 25 ILE B CA 1
ATOM 1649 C C . ILE B 1 25 ? -4.383 -0.571 -12.984 1 95.75 25 ILE B C 1
ATOM 1651 O O . ILE B 1 25 ? -3.721 -1.508 -13.438 1 95.75 25 ILE B O 1
ATOM 1655 N N . PRO B 1 26 ? -3.82 0.493 -12.406 1 98.31 26 PRO B N 1
ATOM 1656 C CA . PRO B 1 26 ? -2.363 0.514 -12.258 1 98.31 26 PRO B CA 1
ATOM 1657 C C . PRO B 1 26 ? -1.824 -0.726 -11.547 1 98.31 26 PRO B C 1
ATOM 1659 O O . PRO B 1 26 ? -2.391 -1.161 -10.539 1 98.31 26 PRO B O 1
ATOM 1662 N N . TYR B 1 27 ? -0.747 -1.252 -12.086 1 98.25 27 TYR B N 1
ATOM 1663 C CA . TYR B 1 27 ? -0.193 -2.51 -11.602 1 98.25 27 TYR B CA 1
ATOM 1664 C C . TYR B 1 27 ? 0.204 -2.395 -10.133 1 98.25 27 TYR B C 1
ATOM 1666 O O . TYR B 1 27 ? 0.107 -3.367 -9.383 1 98.25 27 TYR B O 1
ATOM 1674 N N . ILE B 1 28 ? 0.591 -1.214 -9.68 1 98.31 28 ILE B N 1
ATOM 1675 C CA . ILE B 1 28 ? 1.123 -0.969 -8.336 1 98.31 28 ILE B CA 1
ATOM 1676 C C . ILE B 1 28 ? 0.095 -1.388 -7.289 1 98.31 28 ILE B C 1
ATOM 1678 O O . ILE B 1 28 ? 0.448 -1.661 -6.141 1 98.31 28 ILE B O 1
ATOM 1682 N N . SER B 1 29 ? -1.179 -1.48 -7.664 1 98.38 29 SER B N 1
ATOM 1683 C CA . SER B 1 29 ? -2.211 -1.914 -6.727 1 98.38 29 SER B CA 1
ATOM 1684 C C . SER B 1 29 ? -1.942 -3.328 -6.223 1 98.38 29 SER B C 1
ATOM 1686 O O . SER B 1 29 ? -2.238 -3.648 -5.07 1 98.38 29 SER B O 1
ATOM 1688 N N . HIS B 1 30 ? -1.33 -4.121 -7.062 1 98.44 30 HIS B N 1
ATOM 1689 C CA . HIS B 1 30 ? -1.095 -5.523 -6.727 1 98.44 30 HIS B CA 1
ATOM 1690 C C . HIS B 1 30 ? -0.007 -5.66 -5.668 1 98.44 30 HIS B C 1
ATOM 1692 O O . HIS B 1 30 ? -0.242 -6.227 -4.598 1 98.44 30 HIS B O 1
ATOM 1698 N N . PRO B 1 31 ? 1.188 -5.078 -5.891 1 98.38 31 PRO B N 1
ATOM 1699 C CA . PRO B 1 31 ? 2.219 -5.18 -4.852 1 98.38 31 PRO B CA 1
ATOM 1700 C C . PRO B 1 31 ? 1.788 -4.547 -3.531 1 98.38 31 PRO B C 1
ATOM 1702 O O . PRO B 1 31 ? 2.189 -5.012 -2.461 1 98.38 31 PRO B O 1
ATOM 1705 N N . PHE B 1 32 ? 1.012 -3.516 -3.596 1 98.19 32 PHE B N 1
ATOM 1706 C CA . PHE B 1 32 ? 0.518 -2.885 -2.377 1 98.19 32 PHE B CA 1
ATOM 1707 C C . PHE B 1 32 ? -0.395 -3.834 -1.608 1 98.19 32 PHE B C 1
ATOM 1709 O O . PHE B 1 32 ? -0.25 -3.996 -0.395 1 98.19 32 PHE B O 1
ATOM 1716 N N . ALA B 1 33 ? -1.277 -4.465 -2.32 1 98.62 33 ALA B N 1
ATOM 1717 C CA . ALA B 1 33 ? -2.182 -5.426 -1.692 1 98.62 33 ALA B CA 1
ATOM 1718 C C . ALA B 1 33 ? -1.408 -6.574 -1.055 1 98.62 33 ALA B C 1
ATOM 1720 O O . ALA B 1 33 ? -1.704 -6.984 0.07 1 98.62 33 ALA B O 1
ATOM 1721 N N . VAL B 1 34 ? -0.42 -7.008 -1.75 1 98.75 34 VAL B N 1
ATOM 1722 C CA . VAL B 1 34 ? 0.407 -8.102 -1.246 1 98.75 34 VAL B CA 1
ATOM 1723 C C . VAL B 1 34 ? 1.113 -7.664 0.035 1 98.75 34 VAL B C 1
ATOM 1725 O O . VAL B 1 34 ? 1.103 -8.391 1.034 1 98.75 34 VAL B O 1
ATOM 1728 N N . GLY B 1 35 ? 1.718 -6.473 0.025 1 98.69 35 GLY B N 1
ATOM 1729 C CA . GLY B 1 35 ? 2.361 -5.941 1.216 1 98.69 35 GLY B CA 1
ATOM 1730 C C . GLY B 1 35 ? 1.42 -5.816 2.398 1 98.69 35 GLY B C 1
ATOM 1731 O O . GLY B 1 35 ? 1.771 -6.184 3.521 1 98.69 35 GLY B O 1
ATOM 1732 N N . MET B 1 36 ? 0.231 -5.348 2.133 1 98.44 36 MET B N 1
ATOM 1733 C CA . MET B 1 36 ? -0.758 -5.16 3.191 1 98.44 36 MET B CA 1
ATOM 1734 C C . MET B 1 36 ? -1.192 -6.504 3.771 1 98.44 36 MET B C 1
ATOM 1736 O O . MET B 1 36 ? -1.362 -6.633 4.984 1 98.44 36 MET B O 1
ATOM 1740 N N . MET B 1 37 ? -1.366 -7.484 2.922 1 98.31 37 MET B N 1
ATOM 1741 C CA . MET B 1 37 ? -1.751 -8.812 3.387 1 98.31 37 MET B CA 1
ATOM 1742 C C . MET B 1 37 ? -0.675 -9.406 4.289 1 98.31 37 MET B C 1
ATOM 1744 O O . MET B 1 37 ? -0.981 -9.961 5.348 1 98.31 37 MET B O 1
ATOM 1748 N N . LEU B 1 38 ? 0.541 -9.25 3.908 1 98.75 38 LEU B N 1
ATOM 1749 C CA . LEU B 1 38 ? 1.647 -9.789 4.688 1 98.75 38 LEU B CA 1
ATOM 1750 C C . LEU B 1 38 ? 1.771 -9.078 6.027 1 98.75 38 LEU B C 1
ATOM 1752 O O . LEU B 1 38 ? 2.031 -9.711 7.055 1 98.75 38 LEU B O 1
ATOM 1756 N N . GLN B 1 39 ? 1.603 -7.789 5.992 1 98.44 39 GLN B N 1
ATOM 1757 C CA . GLN B 1 39 ? 1.646 -7.035 7.242 1 98.44 39 GLN B CA 1
ATOM 1758 C C . GLN B 1 39 ? 0.516 -7.457 8.172 1 98.44 39 GLN B C 1
ATOM 1760 O O . GLN B 1 39 ? 0.709 -7.555 9.391 1 98.44 39 GLN B O 1
ATOM 1765 N N . LYS B 1 40 ? -0.626 -7.672 7.602 1 97.5 40 LYS B N 1
ATOM 1766 C CA . LYS B 1 40 ? -1.771 -8.117 8.391 1 97.5 40 LYS B CA 1
ATOM 1767 C C . LYS B 1 40 ? -1.486 -9.453 9.062 1 97.5 40 LYS B C 1
ATOM 1769 O O . LYS B 1 40 ? -1.955 -9.711 10.18 1 97.5 40 LYS B O 1
ATOM 1774 N N . GLU B 1 41 ? -0.662 -10.281 8.422 1 97.56 41 GLU B N 1
ATOM 1775 C CA . GLU B 1 41 ? -0.281 -11.578 8.961 1 97.56 41 GLU B CA 1
ATOM 1776 C C . GLU B 1 41 ? 0.863 -11.445 9.961 1 97.56 41 GLU B C 1
ATOM 1778 O O . GLU B 1 41 ? 1.394 -12.453 10.445 1 97.56 41 GLU B O 1
ATOM 1783 N N . ASN B 1 42 ? 1.301 -10.227 10.266 1 97.5 42 ASN B N 1
ATOM 1784 C CA . ASN B 1 42 ? 2.361 -9.914 11.219 1 97.5 42 ASN B CA 1
ATOM 1785 C C . ASN B 1 42 ? 3.707 -10.477 10.758 1 97.5 42 ASN B C 1
ATOM 1787 O O . ASN B 1 42 ? 4.5 -10.938 11.578 1 97.5 42 ASN B O 1
ATOM 1791 N N . CYS B 1 43 ? 3.898 -10.5 9.43 1 98.19 43 CYS B N 1
ATOM 1792 C CA . CYS B 1 43 ? 5.191 -10.922 8.906 1 98.19 43 CYS B CA 1
ATOM 1793 C C . CYS B 1 43 ? 6.277 -9.914 9.266 1 98.19 43 CYS B C 1
ATOM 1795 O O . CYS B 1 43 ? 5.988 -8.742 9.5 1 98.19 43 CYS B O 1
ATOM 1797 N N . GLU B 1 44 ? 7.477 -10.422 9.258 1 98 44 GLU B N 1
ATOM 1798 C CA . GLU B 1 44 ? 8.625 -9.555 9.508 1 98 44 GLU B CA 1
ATOM 1799 C C . GLU B 1 44 ? 8.75 -8.492 8.414 1 98 44 GLU B C 1
ATOM 1801 O O . GLU B 1 44 ? 8.281 -8.688 7.293 1 98 44 GLU B O 1
ATOM 1806 N N . GLU B 1 45 ? 9.367 -7.449 8.797 1 98.12 45 GLU B N 1
ATOM 1807 C CA . GLU B 1 45 ? 9.477 -6.289 7.918 1 98.12 45 GLU B CA 1
ATOM 1808 C C . GLU B 1 45 ? 10.094 -6.672 6.574 1 98.12 45 GLU B C 1
ATOM 1810 O O . GLU B 1 45 ? 9.617 -6.238 5.523 1 98.12 45 GLU B O 1
ATOM 1815 N N . GLU B 1 46 ? 11.148 -7.477 6.617 1 98.62 46 GLU B N 1
ATOM 1816 C CA . GLU B 1 46 ? 11.836 -7.863 5.387 1 98.62 46 GLU B CA 1
ATOM 1817 C C . GLU B 1 46 ? 10.914 -8.656 4.469 1 98.62 46 GLU B C 1
ATOM 1819 O O . GLU B 1 46 ? 11.016 -8.562 3.242 1 98.62 46 GLU B O 1
ATOM 1824 N N . VAL B 1 47 ? 10 -9.43 5.047 1 98.81 47 VAL B N 1
ATOM 1825 C CA . VAL B 1 47 ? 9.047 -10.219 4.273 1 98.81 47 VAL B CA 1
ATOM 1826 C C . VAL B 1 47 ? 8.023 -9.305 3.617 1 98.81 47 VAL B C 1
ATOM 1828 O O . VAL B 1 47 ? 7.68 -9.477 2.445 1 98.81 47 VAL B O 1
ATOM 1831 N N . VAL B 1 48 ? 7.586 -8.305 4.367 1 98.88 48 VAL B N 1
ATOM 1832 C CA . VAL B 1 48 ? 6.633 -7.328 3.844 1 98.88 48 VAL B CA 1
ATOM 1833 C C . VAL B 1 48 ? 7.266 -6.547 2.695 1 98.88 48 VAL B C 1
ATOM 1835 O O . VAL B 1 48 ? 6.652 -6.383 1.638 1 98.88 48 VAL B O 1
ATOM 1838 N N . ILE B 1 49 ? 8.484 -6.117 2.895 1 98.88 49 ILE B N 1
ATOM 1839 C CA . ILE B 1 49 ? 9.211 -5.375 1.873 1 98.88 49 ILE B CA 1
ATOM 1840 C C . ILE B 1 49 ? 9.383 -6.242 0.626 1 98.88 49 ILE B C 1
ATOM 1842 O O . ILE B 1 49 ? 9.125 -5.789 -0.491 1 98.88 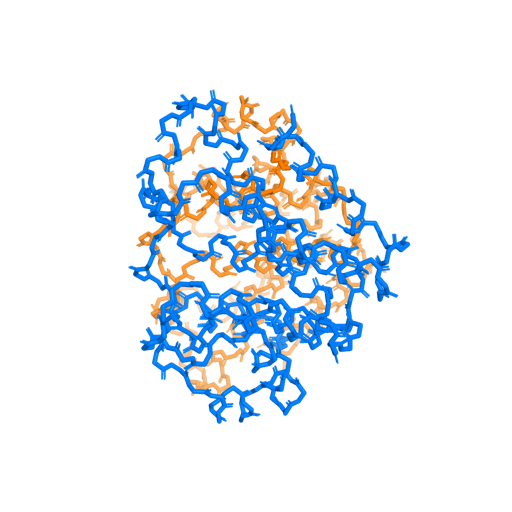49 ILE B O 1
ATOM 1846 N N . ALA B 1 50 ? 9.789 -7.473 0.818 1 98.88 50 ALA B N 1
ATOM 1847 C CA . ALA B 1 50 ? 9.953 -8.391 -0.304 1 98.88 50 ALA B CA 1
ATOM 1848 C C . ALA B 1 50 ? 8.633 -8.609 -1.035 1 98.88 50 ALA B C 1
ATOM 1850 O O . ALA B 1 50 ? 8.609 -8.758 -2.258 1 98.88 50 ALA B O 1
ATOM 1851 N N . GLY B 1 51 ? 7.539 -8.672 -0.279 1 98.88 51 GLY B N 1
ATOM 1852 C CA . GLY B 1 51 ? 6.223 -8.766 -0.888 1 98.88 51 GLY B CA 1
ATOM 1853 C C . GLY B 1 51 ? 5.891 -7.578 -1.774 1 98.88 51 GLY B C 1
ATOM 1854 O O . GLY B 1 51 ? 5.395 -7.75 -2.891 1 98.88 51 GLY B O 1
ATOM 1855 N N . ILE B 1 52 ? 6.207 -6.41 -1.316 1 98.81 52 ILE B N 1
ATOM 1856 C CA . ILE B 1 52 ? 5.969 -5.18 -2.061 1 98.81 52 ILE B CA 1
ATOM 1857 C C . ILE B 1 52 ? 6.836 -5.164 -3.32 1 98.81 52 ILE B C 1
ATOM 1859 O O . ILE B 1 52 ? 6.418 -4.648 -4.359 1 98.81 52 ILE B O 1
ATOM 1863 N N . LEU B 1 53 ? 7.965 -5.816 -3.299 1 98.81 53 LEU B N 1
ATOM 1864 C CA . LEU B 1 53 ? 8.938 -5.738 -4.379 1 98.81 53 LEU B CA 1
ATOM 186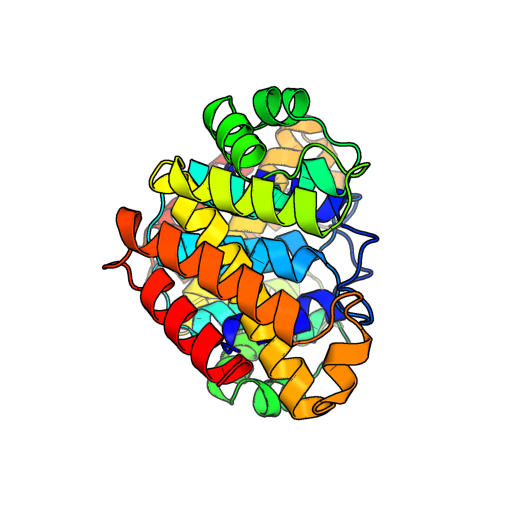5 C C . LEU B 1 53 ? 8.992 -7.043 -5.168 1 98.81 53 LEU B C 1
ATOM 1867 O O . LEU B 1 53 ? 9.844 -7.215 -6.039 1 98.81 53 LEU B O 1
ATOM 1871 N N . HIS B 1 54 ? 8.117 -7.992 -4.949 1 98.62 54 HIS B N 1
ATOM 1872 C CA . HIS B 1 54 ? 8.305 -9.375 -5.363 1 98.62 54 HIS B CA 1
ATOM 1873 C C . HIS B 1 54 ? 8.352 -9.5 -6.883 1 98.62 54 HIS B C 1
ATOM 1875 O O . HIS B 1 54 ? 9.039 -10.367 -7.422 1 98.62 54 HIS B O 1
ATOM 1881 N N . ASP B 1 55 ? 7.746 -8.609 -7.609 1 97.56 55 ASP B N 1
ATOM 1882 C CA . ASP B 1 55 ? 7.648 -8.703 -9.062 1 97.56 55 ASP B CA 1
ATOM 1883 C C . ASP B 1 55 ? 8.633 -7.754 -9.734 1 97.56 55 ASP B C 1
ATOM 1885 O O . ASP B 1 55 ? 8.664 -7.652 -10.969 1 97.56 55 ASP B O 1
ATOM 1889 N N . ILE B 1 56 ? 9.398 -7.098 -9 1 97.56 56 ILE B N 1
ATOM 1890 C CA . ILE B 1 56 ? 10.117 -5.945 -9.531 1 97.56 56 ILE B CA 1
ATOM 1891 C C . ILE B 1 56 ? 11.242 -6.418 -10.453 1 97.56 56 ILE B C 1
ATOM 1893 O O . ILE B 1 56 ? 11.531 -5.777 -11.469 1 97.56 56 ILE B O 1
ATOM 1897 N N . VAL B 1 57 ? 11.883 -7.492 -10.164 1 96.5 57 VAL B N 1
ATOM 1898 C CA . VAL B 1 57 ? 12.969 -8.008 -10.984 1 96.5 57 VAL B CA 1
ATOM 1899 C C . VAL B 1 57 ? 12.414 -8.586 -12.289 1 96.5 57 VAL B C 1
ATOM 1901 O O . VAL B 1 57 ? 13.039 -8.477 -13.344 1 96.5 57 VAL B O 1
ATOM 1904 N N . GLU B 1 58 ? 11.258 -9.141 -12.203 1 93.94 58 GLU B N 1
ATOM 1905 C CA . GLU B 1 58 ? 10.617 -9.766 -13.359 1 93.94 58 GLU B CA 1
ATOM 1906 C C . GLU B 1 58 ? 10.055 -8.719 -14.312 1 93.94 58 GLU B C 1
ATOM 1908 O O . GLU B 1 58 ? 10.12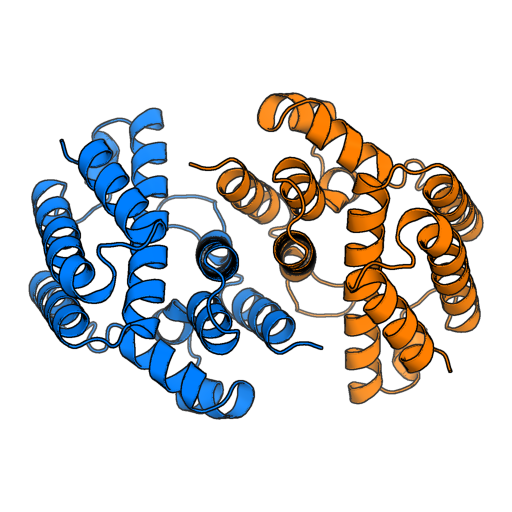5 -8.875 -15.531 1 93.94 58 GLU B O 1
ATOM 1913 N N . ASP B 1 59 ? 9.555 -7.648 -13.805 1 94.19 59 ASP B N 1
ATOM 1914 C CA . ASP B 1 59 ? 8.695 -6.77 -14.586 1 94.19 59 ASP B CA 1
ATOM 1915 C C . ASP B 1 59 ? 9.398 -5.457 -14.914 1 94.19 59 ASP B C 1
ATOM 1917 O O . ASP B 1 59 ? 8.891 -4.641 -15.688 1 94.19 59 ASP B O 1
ATOM 1921 N N . THR B 1 60 ? 10.484 -5.215 -14.297 1 95.56 60 THR B N 1
ATOM 1922 C CA . THR B 1 60 ? 11.203 -3.959 -14.5 1 95.56 60 THR B CA 1
ATOM 1923 C C . THR B 1 60 ? 12.688 -4.219 -14.758 1 95.56 60 THR B C 1
ATOM 1925 O O . THR B 1 60 ? 13.102 -5.371 -14.883 1 95.56 60 THR B O 1
ATOM 1928 N N . GLU B 1 61 ? 13.539 -3.174 -14.914 1 95.06 61 GLU B N 1
ATOM 1929 C CA . GLU B 1 61 ? 14.969 -3.309 -15.195 1 95.06 61 GLU B CA 1
ATOM 1930 C C . GLU B 1 61 ? 15.773 -3.457 -13.906 1 95.06 61 GLU B C 1
ATOM 1932 O O . GLU B 1 61 ? 16.984 -3.666 -13.945 1 95.06 61 GLU B O 1
ATOM 1937 N N . ILE B 1 62 ? 15.141 -3.355 -12.797 1 96.88 62 ILE B N 1
ATOM 1938 C CA . ILE B 1 62 ? 15.812 -3.422 -11.508 1 96.88 62 ILE B CA 1
ATOM 1939 C C . ILE B 1 62 ? 16.375 -4.824 -11.289 1 96.88 62 ILE B C 1
ATOM 1941 O O . ILE B 1 62 ? 15.711 -5.82 -11.586 1 96.88 62 ILE B O 1
ATOM 1945 N N . THR B 1 63 ? 17.594 -4.883 -10.75 1 97.44 63 THR B N 1
ATOM 1946 C CA . THR B 1 63 ? 18.281 -6.156 -10.57 1 97.44 63 THR B CA 1
ATOM 1947 C C . THR B 1 63 ? 18.281 -6.566 -9.102 1 97.44 63 THR B C 1
ATOM 1949 O O . THR B 1 63 ? 18.047 -5.734 -8.219 1 97.44 63 THR B O 1
ATOM 1952 N N . LEU B 1 64 ? 18.609 -7.84 -8.852 1 97.75 64 LEU B N 1
ATOM 1953 C CA . LEU B 1 64 ? 18.734 -8.336 -7.484 1 97.75 64 LEU B CA 1
ATOM 1954 C C . LEU B 1 64 ? 19.875 -7.633 -6.758 1 97.75 64 LEU B C 1
ATOM 1956 O O . LEU B 1 64 ? 19.797 -7.391 -5.551 1 97.75 64 LEU B O 1
ATOM 1960 N N . LYS B 1 65 ? 20.875 -7.359 -7.469 1 98.12 65 LYS B N 1
ATOM 1961 C CA . LYS B 1 65 ? 22.016 -6.652 -6.883 1 98.12 65 LYS B CA 1
ATOM 1962 C C . LYS B 1 65 ? 21.594 -5.277 -6.367 1 98.12 65 LYS B C 1
ATOM 1964 O O . LYS B 1 65 ? 21.984 -4.875 -5.27 1 98.12 65 LYS B O 1
ATOM 1969 N N . GLU B 1 66 ? 20.812 -4.566 -7.156 1 98.06 66 GLU B N 1
ATOM 1970 C CA . GLU B 1 66 ? 20.312 -3.268 -6.734 1 98.06 66 GLU B CA 1
ATOM 1971 C C . GLU B 1 66 ? 19.422 -3.398 -5.492 1 98.06 66 GLU B C 1
ATOM 1973 O O . GLU B 1 66 ? 19.531 -2.594 -4.562 1 98.06 66 GLU B O 1
ATOM 1978 N N . LEU B 1 67 ? 18.609 -4.406 -5.465 1 98.19 67 LEU B N 1
ATOM 1979 C CA . LEU B 1 67 ? 17.75 -4.641 -4.312 1 98.19 67 LEU B CA 1
ATOM 1980 C C . LEU B 1 67 ? 18.578 -4.906 -3.059 1 98.19 67 LEU B C 1
ATOM 1982 O O . LEU B 1 67 ? 18.25 -4.414 -1.977 1 98.19 67 LEU B O 1
ATOM 1986 N N . SER B 1 68 ? 19.578 -5.738 -3.246 1 98.44 68 SER B N 1
ATOM 1987 C CA . SER B 1 68 ? 20.438 -6.074 -2.115 1 98.44 68 SER B CA 1
ATOM 1988 C C . SER B 1 68 ? 21.125 -4.836 -1.556 1 98.44 68 SER B C 1
ATOM 1990 O O . SER B 1 68 ? 21.25 -4.688 -0.339 1 98.44 68 SER B O 1
ATOM 1992 N N . LEU B 1 69 ? 21.547 -3.953 -2.367 1 98.06 69 LEU B N 1
ATOM 1993 C CA . LEU B 1 69 ? 22.25 -2.736 -1.964 1 98.06 69 LEU B CA 1
ATOM 1994 C C . LEU B 1 69 ? 21.297 -1.798 -1.213 1 98.06 69 LEU B C 1
ATOM 1996 O O . LEU B 1 69 ? 21.703 -1.148 -0.246 1 98.06 69 LEU B O 1
ATOM 2000 N N . ILE B 1 70 ? 20.078 -1.772 -1.629 1 97.31 70 ILE B N 1
ATOM 2001 C CA . ILE B 1 70 ? 19.156 -0.785 -1.092 1 97.31 70 ILE B CA 1
ATOM 2002 C C . ILE B 1 70 ? 18.422 -1.366 0.12 1 97.31 70 ILE B C 1
ATOM 2004 O O . ILE B 1 70 ? 18.234 -0.679 1.127 1 97.31 70 ILE B O 1
ATOM 2008 N N . PHE B 1 71 ? 18.062 -2.648 0.062 1 98.31 71 PHE B N 1
ATOM 2009 C CA . PHE B 1 71 ? 17.156 -3.186 1.07 1 98.31 71 PHE B CA 1
ATOM 2010 C C . PHE B 1 71 ? 17.812 -4.316 1.849 1 98.31 71 PHE B C 1
ATOM 2012 O O . PHE B 1 71 ? 17.25 -4.824 2.818 1 98.31 71 PHE B O 1
ATOM 2019 N N . GLY B 1 72 ? 18.969 -4.73 1.419 1 98.12 72 GLY B N 1
ATOM 2020 C CA . GLY B 1 72 ? 19.703 -5.777 2.121 1 98.12 72 GLY B CA 1
ATOM 2021 C C . GLY B 1 72 ? 19.562 -7.137 1.467 1 98.12 72 GLY B C 1
ATOM 2022 O O . GLY B 1 72 ? 18.672 -7.355 0.65 1 98.12 72 GLY B O 1
ATOM 2023 N N . GLU B 1 73 ? 20.375 -8.047 1.871 1 98.5 73 GLU B N 1
ATOM 2024 C CA . GLU B 1 73 ? 20.484 -9.367 1.254 1 98.5 73 GLU B CA 1
ATOM 2025 C C . GLU B 1 73 ? 19.25 -10.211 1.521 1 98.5 73 GLU B C 1
ATOM 2027 O O . GLU B 1 73 ? 18.812 -10.977 0.657 1 98.5 73 GLU B O 1
ATOM 2032 N N . LYS B 1 74 ? 18.75 -10.102 2.67 1 98.5 74 LYS B N 1
ATOM 2033 C CA . LYS B 1 74 ? 17.594 -10.914 3.01 1 98.5 74 LYS B CA 1
ATOM 2034 C C . LYS B 1 74 ? 16.422 -10.609 2.078 1 98.5 74 LYS B C 1
ATOM 2036 O O . LYS B 1 74 ? 15.797 -11.531 1.542 1 98.5 74 LYS B O 1
ATOM 2041 N N . VAL B 1 75 ? 16.172 -9.344 1.834 1 98.75 75 VAL B N 1
ATOM 2042 C CA . VAL B 1 75 ? 15.078 -8.93 0.952 1 98.75 75 VAL B CA 1
ATOM 2043 C C . VAL B 1 75 ? 15.352 -9.414 -0.47 1 98.75 75 VAL B C 1
ATOM 2045 O O . VAL B 1 75 ? 14.477 -9.984 -1.119 1 98.75 75 VAL B O 1
ATOM 2048 N N . SER B 1 76 ? 16.578 -9.164 -0.945 1 98.62 76 SER B N 1
ATOM 2049 C CA . SER B 1 76 ? 16.922 -9.562 -2.305 1 98.62 76 SER B CA 1
ATOM 2050 C C . SER B 1 76 ? 16.797 -11.07 -2.482 1 98.62 76 SER B C 1
ATOM 2052 O O . SER B 1 76 ? 16.359 -11.547 -3.533 1 98.62 76 SER B O 1
ATOM 2054 N N . THR B 1 77 ? 17.156 -11.797 -1.475 1 98.44 77 THR B N 1
ATOM 2055 C CA . THR B 1 77 ? 17.062 -13.25 -1.514 1 98.44 77 THR B CA 1
ATOM 2056 C C . THR B 1 77 ? 15.602 -13.695 -1.574 1 98.44 77 THR B C 1
ATOM 2058 O O . THR B 1 77 ? 15.25 -14.586 -2.352 1 98.44 77 THR B O 1
ATOM 2061 N N . LEU B 1 78 ? 14.766 -13.148 -0.78 1 98.62 78 LEU B N 1
ATOM 2062 C CA . LEU B 1 78 ? 13.344 -13.477 -0.779 1 98.62 78 LEU B CA 1
ATOM 2063 C C . LEU B 1 78 ? 12.711 -13.164 -2.131 1 98.62 78 LEU B C 1
ATOM 2065 O O . LEU B 1 78 ? 11.938 -13.969 -2.658 1 98.62 78 LEU B O 1
ATOM 2069 N N . VAL B 1 79 ? 13.055 -11.992 -2.684 1 98.5 79 VAL B N 1
ATOM 2070 C CA . VAL B 1 79 ? 12.531 -11.617 -3.992 1 98.5 79 VAL B CA 1
ATOM 2071 C C . VAL B 1 79 ? 13.008 -12.609 -5.047 1 98.5 79 VAL B C 1
ATOM 2073 O O . VAL B 1 79 ? 12.242 -13.016 -5.922 1 98.5 79 VAL B O 1
ATOM 2076 N N . ASP B 1 80 ? 14.242 -12.984 -4.98 1 97.38 80 ASP B N 1
ATOM 2077 C CA . ASP B 1 80 ? 14.812 -13.953 -5.91 1 97.38 80 ASP B CA 1
ATOM 2078 C C . ASP B 1 80 ? 14.031 -15.266 -5.879 1 97.38 80 ASP B C 1
ATOM 2080 O O . ASP B 1 80 ? 13.75 -15.852 -6.926 1 97.38 80 ASP B O 1
ATOM 2084 N N . LYS B 1 81 ? 13.719 -15.656 -4.73 1 96.62 81 LYS B N 1
ATOM 2085 C CA . LYS B 1 81 ? 13 -16.922 -4.555 1 96.62 81 LYS B CA 1
ATOM 2086 C C . LYS B 1 81 ? 11.602 -16.844 -5.16 1 96.62 81 LYS B C 1
ATOM 2088 O O . LYS B 1 81 ? 11.031 -17.859 -5.539 1 96.62 81 LYS B O 1
ATOM 2093 N N . CYS B 1 82 ? 11.062 -15.664 -5.266 1 95.75 82 CYS B N 1
ATOM 2094 C CA . CYS B 1 82 ? 9.711 -15.484 -5.785 1 95.75 82 CYS B CA 1
ATOM 2095 C C . CYS B 1 82 ? 9.734 -15.164 -7.277 1 95.75 82 CYS B C 1
ATOM 2097 O O . CYS B 1 82 ? 8.688 -15.094 -7.918 1 95.75 82 CYS B O 1
ATOM 2099 N N . THR B 1 83 ? 10.898 -14.961 -7.824 1 94.44 83 THR B N 1
ATOM 2100 C CA . THR B 1 83 ? 11.047 -14.516 -9.203 1 94.44 83 THR B CA 1
ATOM 2101 C C . THR B 1 83 ? 11.094 -15.703 -10.156 1 94.44 83 THR B C 1
ATOM 2103 O O . THR B 1 83 ? 11.773 -16.703 -9.875 1 94.44 83 THR B O 1
ATOM 2106 N N . GLU B 1 84 ? 10.398 -15.555 -11.258 1 87.31 84 GLU B N 1
ATOM 2107 C CA . GLU B 1 84 ? 10.5 -16.547 -12.32 1 87.31 84 GLU B CA 1
ATOM 2108 C C . GLU B 1 84 ? 11.719 -16.297 -13.203 1 87.31 84 GLU B C 1
ATOM 2110 O O . GLU B 1 84 ? 11.891 -15.188 -13.719 1 87.31 84 GLU B O 1
ATOM 2115 N N . LYS B 1 85 ? 12.711 -17.062 -13.398 1 74 85 LYS B N 1
ATOM 2116 C CA . LYS B 1 85 ? 14.039 -16.875 -13.969 1 74 85 LYS B CA 1
ATOM 2117 C C . LYS B 1 85 ? 14.008 -17 -15.484 1 74 85 LYS B C 1
ATOM 2119 O O . LYS B 1 85 ? 14.75 -16.312 -16.188 1 74 85 LYS B O 1
ATOM 2124 N N . ASN B 1 86 ? 13.312 -17.891 -15.992 1 75.44 86 ASN B N 1
ATOM 2125 C CA . ASN B 1 86 ? 13.547 -18.156 -17.406 1 75.44 86 ASN B CA 1
ATOM 2126 C C . ASN B 1 86 ? 12.273 -17.969 -18.234 1 75.44 86 ASN B C 1
ATOM 2128 O O . ASN B 1 86 ? 11.484 -18.906 -18.391 1 75.44 86 ASN B O 1
ATOM 2132 N N . LYS B 1 87 ? 12.141 -16.75 -18.875 1 69.56 87 LYS B N 1
ATOM 2133 C CA . LYS B 1 87 ? 10.945 -16.422 -19.656 1 69.56 87 LYS B CA 1
ATOM 2134 C C . LYS B 1 87 ? 10.984 -17.062 -21.031 1 69.56 87 LYS B C 1
ATOM 2136 O O . LYS B 1 87 ? 9.984 -17.062 -21.75 1 69.56 87 LYS B O 1
ATOM 2141 N N . LYS B 1 88 ? 12.117 -17.625 -21.266 1 84.81 88 LYS B N 1
ATOM 2142 C CA . LYS B 1 88 ? 12.242 -18.281 -22.562 1 84.81 88 LYS B CA 1
ATOM 2143 C C . LYS B 1 88 ? 11.609 -19.656 -22.547 1 84.81 88 LYS B C 1
ATOM 2145 O O . LYS B 1 88 ? 11.328 -20.234 -23.594 1 84.81 88 LYS B O 1
ATOM 2150 N N . LEU B 1 89 ? 11.273 -20.125 -21.469 1 87.25 89 LEU B N 1
ATOM 2151 C CA . LEU B 1 89 ? 10.648 -21.438 -21.312 1 87.25 89 LEU B CA 1
ATOM 2152 C C . LEU B 1 89 ? 9.156 -21.359 -21.594 1 87.25 89 LEU B C 1
ATOM 2154 O O . LEU B 1 89 ? 8.562 -20.266 -21.547 1 87.25 89 LEU B O 1
ATOM 2158 N N . SER B 1 90 ? 8.625 -22.484 -21.984 1 90.25 90 SER B N 1
ATOM 2159 C CA . SER B 1 90 ? 7.184 -22.531 -22.172 1 90.25 90 SER B CA 1
ATOM 2160 C C . SER B 1 90 ? 6.441 -22.219 -20.875 1 90.25 90 SER B C 1
ATOM 2162 O O . SER B 1 90 ? 7.031 -22.234 -19.797 1 90.25 90 SER B O 1
ATOM 2164 N N . TRP B 1 91 ? 5.227 -21.875 -20.953 1 90.88 91 TRP B N 1
ATOM 2165 C CA . TRP B 1 91 ? 4.383 -21.609 -19.797 1 90.88 91 TRP B CA 1
ATOM 2166 C C . TRP B 1 91 ? 4.391 -22.797 -18.844 1 90.88 91 TRP B C 1
ATOM 2168 O O . TRP B 1 91 ? 4.562 -22.641 -17.641 1 90.88 91 TRP B O 1
ATOM 2178 N N . GLU B 1 92 ? 4.254 -24.016 -19.438 1 91.56 92 GLU B N 1
ATOM 2179 C CA . GLU B 1 92 ? 4.207 -25.234 -18.625 1 91.56 92 GLU B CA 1
ATOM 2180 C C . GLU B 1 92 ? 5.5 -25.438 -17.844 1 91.56 92 GLU B C 1
ATOM 2182 O O . GLU B 1 92 ? 5.469 -25.797 -16.672 1 91.56 92 GLU B O 1
ATOM 2187 N N . GLU B 1 93 ? 6.523 -25.219 -18.469 1 92.44 93 GLU B N 1
ATOM 2188 C CA . GLU B 1 93 ? 7.82 -25.391 -17.812 1 92.44 93 GLU B CA 1
ATOM 2189 C C . GLU B 1 93 ? 8.016 -24.375 -16.703 1 92.44 93 GLU B C 1
ATOM 2191 O O . GLU B 1 93 ? 8.484 -24.719 -15.609 1 92.44 93 GLU B O 1
ATOM 2196 N N . ARG B 1 94 ? 7.66 -23.188 -17 1 92.31 94 ARG B N 1
ATOM 2197 C CA . ARG B 1 94 ? 7.812 -22.125 -16.016 1 92.31 94 ARG B CA 1
ATOM 2198 C C . ARG B 1 94 ? 6.949 -22.391 -14.789 1 92.31 94 ARG B C 1
ATOM 2200 O O . ARG B 1 94 ? 7.402 -22.219 -13.656 1 92.31 94 ARG B O 1
ATOM 2207 N N . LYS B 1 95 ? 5.723 -22.797 -15 1 93.31 95 LYS B N 1
ATOM 2208 C CA . LYS B 1 95 ? 4.812 -23.062 -13.891 1 93.31 95 LYS B CA 1
ATOM 2209 C C . LYS B 1 95 ? 5.25 -24.281 -13.094 1 93.31 95 LYS B C 1
ATOM 2211 O O . LYS B 1 95 ? 5.137 -24.312 -11.867 1 93.31 95 LYS B O 1
ATOM 2216 N N . SER B 1 96 ? 5.73 -25.266 -13.852 1 93.31 96 SER B N 1
ATOM 2217 C CA . SER B 1 96 ? 6.262 -26.438 -13.172 1 93.31 96 SER B CA 1
ATOM 2218 C C . SER B 1 96 ? 7.438 -26.078 -12.273 1 93.31 96 SER B C 1
ATOM 2220 O O . SER B 1 96 ? 7.535 -26.562 -11.141 1 93.31 96 SER B O 1
ATOM 2222 N N . ASP B 1 97 ? 8.297 -25.25 -12.797 1 92.56 97 ASP B N 1
ATOM 2223 C CA . ASP B 1 97 ? 9.438 -24.781 -12.008 1 92.56 97 ASP B CA 1
ATOM 2224 C C . ASP B 1 97 ? 8.961 -24 -10.781 1 92.56 97 ASP B C 1
ATOM 2226 O O . ASP B 1 97 ? 9.523 -24.156 -9.688 1 92.56 97 ASP B O 1
ATOM 2230 N N . ALA B 1 98 ? 7.988 -23.172 -10.953 1 92.94 98 ALA B N 1
ATOM 2231 C CA . ALA B 1 98 ? 7.438 -22.391 -9.852 1 92.94 98 ALA B CA 1
ATOM 2232 C C . ALA B 1 98 ? 6.863 -23.297 -8.766 1 92.94 98 ALA B C 1
ATOM 2234 O O . ALA B 1 98 ? 7.078 -23.047 -7.578 1 92.94 98 ALA B O 1
ATOM 2235 N N . ILE B 1 99 ? 6.199 -24.328 -9.203 1 95.25 99 ILE B N 1
ATOM 2236 C CA . ILE B 1 99 ? 5.613 -25.281 -8.273 1 95.25 99 ILE B CA 1
ATOM 2237 C C . ILE B 1 99 ? 6.719 -25.969 -7.477 1 95.25 99 ILE B C 1
ATOM 2239 O O . ILE B 1 99 ? 6.613 -26.125 -6.258 1 95.25 99 ILE B O 1
ATOM 2243 N N . GLN B 1 100 ? 7.742 -26.344 -8.156 1 93.5 100 GLN B N 1
ATOM 2244 C CA . GLN B 1 100 ? 8.867 -27 -7.5 1 93.5 100 GLN B CA 1
ATOM 2245 C C . GLN B 1 100 ? 9.547 -26.078 -6.508 1 93.5 100 GLN B C 1
ATOM 2247 O O . GLN B 1 100 ? 9.992 -26.5 -5.438 1 93.5 100 GLN B O 1
ATOM 2252 N N . LYS B 1 101 ? 9.617 -24.875 -6.824 1 93.62 101 LYS B N 1
ATOM 2253 C CA . LYS B 1 101 ? 10.219 -23.875 -5.949 1 93.62 101 LYS B CA 1
ATOM 2254 C C . LYS B 1 101 ? 9.445 -23.75 -4.641 1 93.62 101 LYS B C 1
ATOM 2256 O O . LYS B 1 101 ? 10.039 -23.594 -3.572 1 93.62 101 LYS B O 1
ATOM 2261 N N . VAL B 1 102 ? 8.148 -23.797 -4.727 1 96.38 102 VAL B N 1
ATOM 2262 C CA . VAL B 1 102 ? 7.312 -23.672 -3.537 1 96.38 102 VAL B CA 1
ATOM 2263 C C . VAL B 1 102 ? 7.547 -24.859 -2.607 1 96.38 102 VAL B C 1
ATOM 2265 O O . VAL B 1 102 ? 7.562 -24.703 -1.384 1 96.38 102 VAL B O 1
ATOM 2268 N N . LYS B 1 103 ? 7.805 -25.984 -3.248 1 94.5 103 LYS B N 1
ATOM 2269 C CA . LYS B 1 103 ? 8 -27.219 -2.492 1 94.5 103 LYS B CA 1
ATOM 2270 C C . LYS B 1 103 ? 9.188 -27.094 -1.54 1 94.5 103 LYS B C 1
ATOM 2272 O O . LYS B 1 103 ? 9.172 -27.656 -0.446 1 94.5 103 LYS B O 1
ATOM 2277 N N . THR B 1 104 ? 10.18 -26.328 -1.897 1 94.75 104 THR B N 1
ATOM 2278 C CA . THR B 1 104 ? 11.398 -26.25 -1.107 1 94.75 104 THR B CA 1
ATOM 2279 C C . THR B 1 104 ? 11.547 -24.875 -0.466 1 94.75 104 THR B C 1
ATOM 2281 O O . THR B 1 104 ? 12.594 -24.562 0.102 1 94.75 104 THR B O 1
ATOM 2284 N N . ALA B 1 105 ? 10.516 -24.125 -0.574 1 96.62 105 ALA B N 1
ATOM 2285 C CA . ALA B 1 105 ? 10.594 -22.734 -0.099 1 96.62 105 ALA B CA 1
ATOM 2286 C C . ALA B 1 105 ? 10.492 -22.688 1.423 1 96.62 105 ALA B C 1
ATOM 2288 O O . ALA B 1 105 ? 9.812 -23.5 2.041 1 96.62 105 ALA B O 1
ATOM 2289 N N . ASP B 1 106 ? 11.203 -21.75 2.055 1 97.12 106 ASP B N 1
ATOM 2290 C CA . ASP B 1 106 ? 11.062 -21.484 3.484 1 97.12 106 ASP B CA 1
ATOM 2291 C C . ASP B 1 106 ? 9.742 -20.781 3.785 1 97.12 106 ASP B C 1
ATOM 2293 O O . ASP B 1 106 ? 9.047 -20.344 2.869 1 97.12 106 ASP B O 1
ATOM 2297 N N . LYS B 1 107 ? 9.43 -20.734 5.02 1 97.81 107 LYS B N 1
ATOM 2298 C CA . LYS B 1 107 ? 8.133 -20.219 5.465 1 97.81 107 LYS B CA 1
ATOM 2299 C C . LYS B 1 107 ? 7.906 -18.797 4.98 1 97.81 107 LYS B C 1
ATOM 2301 O O . LYS B 1 107 ? 6.816 -18.453 4.52 1 97.81 107 LYS B O 1
ATOM 2306 N N . GLU B 1 108 ? 8.922 -17.938 5.09 1 98.5 108 GLU B N 1
ATOM 2307 C CA . GLU B 1 108 ? 8.82 -16.531 4.676 1 98.5 108 GLU B CA 1
ATOM 2308 C C . GLU B 1 108 ? 8.461 -16.422 3.197 1 98.5 108 GLU B C 1
ATOM 2310 O O . GLU B 1 108 ? 7.574 -15.656 2.824 1 98.5 108 GLU B O 1
ATOM 2315 N N . THR B 1 109 ? 9.133 -17.188 2.414 1 98.56 109 THR B N 1
ATOM 2316 C CA . THR B 1 109 ? 8.867 -17.203 0.979 1 98.56 109 THR B CA 1
ATOM 2317 C C . THR B 1 109 ? 7.453 -17.703 0.698 1 98.56 109 THR B C 1
ATOM 2319 O O . THR B 1 109 ? 6.762 -17.156 -0.171 1 98.56 109 THR B O 1
ATOM 2322 N N . CYS B 1 110 ? 7.004 -18.688 1.423 1 98.69 110 CYS B N 1
ATOM 2323 C CA . CYS B 1 110 ? 5.664 -19.234 1.249 1 98.69 110 CYS B CA 1
ATOM 2324 C C . CYS B 1 110 ? 4.602 -18.188 1.539 1 98.69 110 CYS B C 1
ATOM 2326 O O . CYS B 1 110 ? 3.572 -18.141 0.861 1 98.69 110 CYS B O 1
ATOM 2328 N N . PHE B 1 111 ? 4.844 -17.344 2.537 1 98.81 111 PHE B N 1
ATOM 2329 C CA . PHE B 1 111 ? 3.902 -16.281 2.838 1 98.81 111 PHE B CA 1
ATOM 2330 C C . PHE B 1 111 ? 3.77 -15.328 1.654 1 98.81 111 PHE B C 1
ATOM 2332 O O . PHE B 1 111 ? 2.66 -14.93 1.294 1 98.81 111 PHE B O 1
ATOM 2339 N N . ILE B 1 112 ? 4.887 -14.992 1.05 1 98.88 112 ILE B N 1
ATOM 2340 C CA . ILE B 1 112 ? 4.879 -14.047 -0.057 1 98.88 112 ILE B CA 1
ATOM 2341 C C . ILE B 1 112 ? 4.16 -14.656 -1.258 1 98.88 112 ILE B C 1
ATOM 2343 O O . ILE B 1 112 ? 3.279 -14.023 -1.847 1 98.88 112 ILE B O 1
ATOM 2347 N N . ILE B 1 113 ? 4.5 -15.891 -1.607 1 98.69 113 ILE B N 1
ATOM 2348 C CA . ILE B 1 113 ? 3.879 -16.578 -2.738 1 98.69 113 ILE B CA 1
ATOM 2349 C C . ILE B 1 113 ? 2.377 -16.703 -2.496 1 98.69 113 ILE B C 1
ATOM 2351 O O . ILE B 1 113 ? 1.573 -16.484 -3.402 1 98.69 113 ILE B O 1
ATOM 2355 N N . CYS B 1 114 ? 2.025 -17.062 -1.284 1 98.75 114 CYS B N 1
ATOM 2356 C CA . CYS B 1 114 ? 0.619 -17.219 -0.934 1 98.75 114 CYS B CA 1
ATOM 2357 C C . CYS B 1 114 ? -0.141 -15.914 -1.1 1 98.75 114 CYS B C 1
ATOM 2359 O O . CYS B 1 114 ? -1.223 -15.883 -1.691 1 98.75 114 CYS B O 1
ATOM 2361 N N . ALA B 1 115 ? 0.415 -14.859 -0.558 1 98.75 115 ALA B N 1
ATOM 2362 C CA . ALA B 1 115 ? -0.217 -13.547 -0.673 1 98.75 115 ALA B CA 1
ATOM 2363 C C . ALA B 1 115 ? -0.37 -13.141 -2.135 1 98.75 115 ALA B C 1
ATOM 2365 O O . ALA B 1 115 ? -1.418 -12.625 -2.537 1 98.75 115 ALA B O 1
ATOM 2366 N N . ASP B 1 116 ? 0.638 -13.375 -2.922 1 98.5 116 ASP B N 1
ATOM 2367 C CA . ASP B 1 116 ? 0.628 -13.078 -4.352 1 98.5 116 ASP B CA 1
ATOM 2368 C C . ASP B 1 116 ? -0.483 -13.844 -5.062 1 98.5 116 ASP B C 1
ATOM 2370 O O . ASP B 1 116 ? -1.301 -13.258 -5.77 1 98.5 116 ASP B O 1
ATOM 2374 N N . LYS B 1 117 ? -0.519 -15.102 -4.836 1 98.25 117 LYS B N 1
ATOM 2375 C CA . LYS B 1 117 ? -1.503 -15.953 -5.5 1 98.25 117 LYS B CA 1
ATOM 2376 C C . LYS B 1 117 ? -2.918 -15.625 -5.035 1 98.25 117 LYS B C 1
ATOM 2378 O O . LYS B 1 117 ? -3.863 -15.656 -5.828 1 98.25 117 LYS B O 1
ATOM 2383 N N . LEU B 1 118 ? -3.008 -15.391 -3.758 1 98.38 118 LEU B N 1
ATOM 2384 C CA . LEU B 1 118 ? -4.32 -15.047 -3.217 1 98.38 118 LEU B CA 1
ATOM 2385 C C . LEU B 1 118 ? -4.859 -13.781 -3.869 1 98.38 118 LEU B C 1
ATOM 2387 O O . LEU B 1 118 ? -6.004 -13.75 -4.332 1 98.38 118 LEU B O 1
ATOM 2391 N N . HIS B 1 119 ? -4.055 -12.758 -3.904 1 98.25 119 HIS B N 1
ATOM 2392 C CA . HIS B 1 119 ? -4.523 -11.516 -4.512 1 98.25 119 HIS B CA 1
ATOM 2393 C C . HIS B 1 119 ? -4.891 -11.719 -5.977 1 98.25 119 HIS B C 1
ATOM 2395 O O . HIS B 1 119 ? -5.879 -11.164 -6.457 1 98.25 119 HIS B O 1
ATOM 2401 N N . ASN B 1 120 ? -4.078 -12.477 -6.746 1 96.62 120 ASN B N 1
ATOM 2402 C CA . ASN B 1 120 ? -4.379 -12.781 -8.141 1 96.62 120 ASN B CA 1
ATOM 2403 C C . ASN B 1 120 ? -5.727 -13.484 -8.281 1 96.62 120 ASN B C 1
ATOM 2405 O O . ASN B 1 120 ? -6.523 -13.133 -9.156 1 96.62 120 ASN B O 1
ATOM 2409 N N . LEU B 1 121 ? -5.961 -14.375 -7.43 1 97.12 121 LEU B N 1
ATOM 2410 C CA . LEU B 1 121 ? -7.199 -15.141 -7.492 1 97.12 121 LEU B CA 1
ATOM 2411 C C . LEU B 1 121 ? -8.398 -14.258 -7.164 1 97.12 121 LEU B C 1
ATOM 2413 O O . LEU B 1 121 ? -9.461 -14.383 -7.785 1 97.12 121 LEU B O 1
ATOM 2417 N N . LEU B 1 122 ? -8.234 -13.477 -6.152 1 96.5 122 LEU B N 1
ATOM 2418 C CA . LEU B 1 122 ? -9.312 -12.555 -5.801 1 96.5 122 LEU B CA 1
ATOM 2419 C C . LEU B 1 122 ? -9.625 -11.617 -6.957 1 96.5 122 LEU B C 1
ATOM 2421 O O . LEU B 1 122 ? -10.789 -11.281 -7.195 1 96.5 122 LEU B O 1
ATOM 2425 N N . SER B 1 123 ? -8.609 -11.203 -7.676 1 94.69 123 SER B N 1
ATOM 2426 C CA . SER B 1 123 ? -8.805 -10.375 -8.859 1 94.69 123 SER B CA 1
ATOM 2427 C C . SER B 1 123 ? -9.555 -11.141 -9.945 1 94.69 123 SER B C 1
ATOM 2429 O O . SER B 1 123 ? -10.453 -10.586 -10.594 1 94.69 123 SER B O 1
ATOM 2431 N N . ILE B 1 124 ? -9.195 -12.359 -10.164 1 94.12 124 ILE B N 1
ATOM 2432 C CA . ILE B 1 124 ? -9.875 -13.203 -11.141 1 94.12 124 ILE B CA 1
ATOM 2433 C C . ILE B 1 124 ? -11.344 -13.367 -10.75 1 94.12 124 ILE B C 1
ATOM 2435 O O . ILE B 1 124 ? -12.234 -13.281 -11.594 1 94.12 124 ILE B O 1
ATOM 2439 N N . GLN B 1 125 ? -11.578 -13.602 -9.484 1 94.69 125 GLN B N 1
ATOM 2440 C CA . GLN B 1 125 ? -12.93 -13.758 -8.969 1 94.69 125 GLN B CA 1
ATOM 2441 C C . GLN B 1 125 ? -13.789 -12.531 -9.281 1 94.69 125 GLN B C 1
ATOM 2443 O O . GLN B 1 125 ? -14.938 -12.664 -9.703 1 94.69 125 GLN B O 1
ATOM 2448 N N . GLU B 1 126 ? -13.227 -11.398 -9.039 1 93.12 126 GLU B N 1
ATOM 2449 C CA . GLU B 1 126 ? -13.945 -10.156 -9.328 1 93.12 126 GLU B CA 1
ATOM 2450 C C . GLU B 1 126 ? -14.227 -10.016 -10.82 1 93.12 126 GLU B C 1
ATOM 2452 O O . GLU B 1 126 ? -15.305 -9.562 -11.211 1 93.12 126 GLU B O 1
ATOM 2457 N N . ASP B 1 127 ? -13.289 -10.336 -11.602 1 91.62 127 ASP B N 1
ATOM 2458 C CA . ASP B 1 127 ? -13.453 -10.266 -13.055 1 91.62 127 ASP B CA 1
ATOM 2459 C C . ASP B 1 127 ? -14.531 -11.234 -13.531 1 91.62 127 ASP B C 1
ATOM 2461 O O . ASP B 1 127 ? -15.266 -10.938 -14.477 1 91.62 127 ASP B O 1
ATOM 2465 N N . LEU B 1 128 ? -14.562 -12.383 -12.938 1 92.75 128 LEU B N 1
ATOM 2466 C CA . LEU B 1 128 ? -15.562 -13.383 -13.273 1 92.75 128 LEU B CA 1
ATOM 2467 C C . LEU B 1 128 ? -16.969 -12.883 -12.961 1 92.75 128 LEU B C 1
ATOM 2469 O O . LEU B 1 128 ? -17.906 -13.133 -13.727 1 92.75 128 LEU B O 1
ATOM 2473 N N . LYS B 1 129 ? -17.172 -12.219 -11.859 1 92 129 LYS B N 1
ATOM 2474 C CA . LYS B 1 129 ? -18.453 -11.656 -11.477 1 92 129 LYS B CA 1
ATOM 2475 C C . LYS B 1 129 ? -18.938 -10.625 -12.492 1 92 129 LYS B C 1
ATOM 2477 O O . LYS B 1 129 ? -20.125 -10.539 -12.789 1 92 129 LYS B O 1
ATOM 2482 N N . LYS B 1 130 ? -17.969 -9.953 -13.086 1 89.44 130 LYS B N 1
ATOM 2483 C CA . LYS B 1 130 ? -18.312 -8.844 -13.984 1 89.44 130 LYS B CA 1
ATOM 2484 C C . LYS B 1 130 ? -18.453 -9.336 -15.422 1 89.44 130 LYS B C 1
ATOM 2486 O O . LYS B 1 130 ? -19.297 -8.852 -16.172 1 89.44 130 LYS B O 1
ATOM 2491 N N . ASN B 1 131 ? -17.625 -10.266 -15.812 1 90.62 131 ASN B N 1
ATOM 2492 C CA . ASN B 1 131 ? -17.5 -10.586 -17.234 1 90.62 131 ASN B CA 1
ATOM 2493 C C . ASN B 1 131 ? -17.812 -12.062 -17.5 1 90.62 131 ASN B C 1
ATOM 2495 O O . ASN B 1 131 ? -17.797 -12.5 -18.641 1 90.62 131 ASN B O 1
ATOM 2499 N N . GLY B 1 132 ? -18.031 -12.844 -16.453 1 90.88 132 GLY B N 1
ATOM 2500 C CA . GLY B 1 132 ? -18.344 -14.258 -16.609 1 90.88 132 GLY B CA 1
ATOM 2501 C C . GLY B 1 132 ? -17.188 -15.062 -17.172 1 90.88 132 GLY B C 1
ATOM 2502 O O . GLY B 1 132 ? -16.016 -14.734 -16.922 1 90.88 132 GLY B O 1
ATOM 2503 N N . ALA B 1 133 ? -17.484 -16.156 -17.859 1 89.56 133 ALA B N 1
ATOM 2504 C CA . ALA B 1 133 ? -16.484 -17.141 -18.281 1 89.56 133 ALA B CA 1
ATOM 2505 C C . ALA B 1 133 ? -15.562 -16.562 -19.344 1 89.56 133 ALA B C 1
ATOM 2507 O O . ALA B 1 133 ? -14.508 -17.141 -19.641 1 89.56 133 ALA B O 1
ATOM 2508 N N . GLU B 1 134 ? -15.938 -15.391 -19.891 1 89.88 134 GLU B N 1
ATOM 2509 C CA . GLU B 1 134 ? -15.125 -14.727 -20.906 1 89.88 134 GLU B CA 1
ATOM 2510 C C . GLU B 1 134 ? -13.758 -14.336 -20.359 1 89.88 134 GLU B C 1
ATOM 2512 O O . GLU B 1 134 ? -12.812 -14.117 -21.109 1 89.88 134 GLU B O 1
ATOM 2517 N N . VAL B 1 135 ? -13.648 -14.242 -19 1 89.62 135 VAL B N 1
ATOM 2518 C CA . VAL B 1 135 ? -12.406 -13.867 -18.344 1 89.62 135 VAL B CA 1
ATOM 2519 C C . VAL B 1 135 ? -11.297 -14.844 -18.734 1 89.62 135 VAL B C 1
ATOM 2521 O O . VAL B 1 135 ? -10.141 -14.438 -18.906 1 89.62 135 VAL B O 1
ATOM 2524 N N . TRP B 1 136 ? -11.641 -16.094 -18.969 1 91.06 136 TRP B N 1
ATOM 2525 C CA . TRP B 1 136 ? -10.648 -17.141 -19.219 1 91.06 136 TRP B CA 1
ATOM 2526 C C . TRP B 1 136 ? -10.031 -16.984 -20.594 1 91.06 136 TRP B C 1
ATOM 2528 O O . TRP B 1 136 ? -8.945 -17.516 -20.859 1 91.06 136 TRP B O 1
ATOM 2538 N N . SER B 1 137 ? -10.664 -16.266 -21.469 1 87.31 137 SER B N 1
ATOM 2539 C CA . SER B 1 137 ? -10.141 -16.016 -22.797 1 87.31 137 SER B CA 1
ATOM 2540 C C . SER B 1 137 ? -8.891 -15.141 -22.75 1 87.31 137 SER B C 1
ATOM 2542 O O . SER B 1 137 ? -8.102 -15.125 -23.703 1 87.31 137 SER B O 1
ATOM 2544 N N . ARG B 1 138 ? -8.727 -14.469 -21.594 1 84.19 138 ARG B N 1
ATOM 2545 C CA . ARG B 1 138 ? -7.559 -13.609 -21.406 1 84.19 138 ARG B CA 1
ATOM 2546 C C . ARG B 1 138 ? -6.324 -14.43 -21.047 1 84.19 138 ARG B C 1
ATOM 2548 O O . ARG B 1 138 ? -5.199 -13.93 -21.125 1 84.19 138 ARG B O 1
ATOM 2555 N N . PHE B 1 139 ? -6.621 -15.656 -20.703 1 87.69 139 PHE B N 1
ATOM 2556 C CA . PHE B 1 139 ? -5.531 -16.531 -20.312 1 87.69 139 PHE B CA 1
ATOM 2557 C C . PHE B 1 139 ? -5.164 -17.484 -21.453 1 87.69 139 PHE B C 1
ATOM 2559 O O . PHE B 1 139 ? -6.016 -18.234 -21.938 1 87.69 139 PHE B O 1
ATOM 2566 N N . ASN B 1 140 ? -3.934 -17.469 -21.734 1 84.12 140 ASN B N 1
ATOM 2567 C CA . ASN B 1 140 ? -3.463 -18.281 -22.859 1 84.12 140 ASN B CA 1
ATOM 2568 C C . ASN B 1 140 ? -3.703 -19.766 -22.625 1 84.12 140 ASN B C 1
ATOM 2570 O O . ASN B 1 140 ? -3.91 -20.516 -23.578 1 84.12 140 ASN B O 1
ATOM 2574 N N . ARG B 1 141 ? -3.709 -20.266 -21.422 1 88.25 141 ARG B N 1
ATOM 2575 C CA . ARG B 1 141 ? -3.812 -21.688 -21.109 1 88.25 141 ARG B CA 1
ATOM 2576 C C . ARG B 1 141 ? -5.188 -22.016 -20.531 1 88.25 141 ARG B C 1
ATOM 2578 O O . ARG B 1 141 ? -5.41 -23.125 -20.047 1 88.25 141 ARG B O 1
ATOM 2585 N N . GLY B 1 142 ? -6.055 -21.094 -20.578 1 88.81 142 GLY B N 1
ATOM 2586 C CA . GLY B 1 142 ? -7.445 -21.312 -20.219 1 88.81 142 GLY B CA 1
ATOM 2587 C C . GLY B 1 142 ? -7.629 -21.656 -18.75 1 88.81 142 GLY B C 1
ATOM 2588 O O . GLY B 1 142 ? -6.676 -21.609 -17.969 1 88.81 142 GLY B O 1
ATOM 2589 N N . ARG B 1 143 ? -8.812 -22.125 -18.375 1 93.94 143 ARG B N 1
ATOM 2590 C CA . ARG B 1 143 ? -9.25 -22.312 -17 1 93.94 143 ARG B CA 1
ATOM 2591 C C . ARG B 1 143 ? -8.594 -23.547 -16.375 1 93.94 143 ARG B C 1
ATOM 2593 O O . ARG B 1 143 ? -8.094 -23.5 -15.258 1 93.94 143 ARG B O 1
ATOM 2600 N N . GLU B 1 144 ? -8.539 -24.625 -17.125 1 94.88 144 GLU B N 1
ATOM 2601 C CA . GLU B 1 144 ? -8.109 -25.906 -16.562 1 94.88 144 GLU B CA 1
ATOM 2602 C C . GLU B 1 144 ? -6.625 -25.875 -16.219 1 94.88 144 GLU B C 1
ATOM 2604 O O . GLU B 1 144 ? -6.223 -26.406 -15.172 1 94.88 144 GLU B O 1
ATOM 2609 N N . LYS B 1 145 ? -5.836 -25.328 -17 1 95.44 145 LYS B N 1
ATOM 2610 C CA . LYS B 1 145 ? -4.41 -25.234 -16.719 1 95.44 145 LYS B CA 1
ATOM 2611 C C . LYS B 1 145 ? -4.145 -24.281 -15.562 1 95.44 145 LYS B C 1
ATO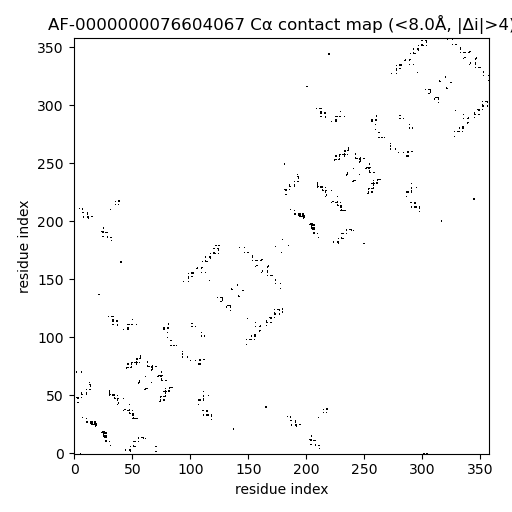M 2613 O O . LYS B 1 145 ? -3.246 -24.516 -14.75 1 95.44 145 LYS B O 1
ATOM 2618 N N . GLN B 1 146 ? -4.902 -23.234 -15.5 1 95.44 146 GLN B N 1
ATOM 2619 C CA . GLN B 1 146 ? -4.805 -22.344 -14.359 1 95.44 146 GLN B CA 1
ATOM 2620 C C . GLN B 1 146 ? -5.188 -23.047 -13.062 1 95.44 146 GLN B C 1
ATOM 2622 O O . GLN B 1 146 ? -4.5 -22.906 -12.047 1 95.44 146 GLN B O 1
ATOM 2627 N N . LYS B 1 147 ? -6.254 -23.75 -13.141 1 96.88 147 LYS B N 1
ATOM 2628 C CA . LYS B 1 147 ? -6.691 -24.531 -11.992 1 96.88 147 LYS B CA 1
ATOM 2629 C C . LYS B 1 147 ? -5.594 -25.484 -11.516 1 96.88 147 LYS B C 1
ATOM 2631 O O . LYS B 1 147 ? -5.285 -25.531 -10.32 1 96.88 147 LYS B O 1
ATOM 2636 N N . TRP B 1 148 ? -5.055 -26.172 -12.477 1 96.88 148 TRP B N 1
ATOM 2637 C CA . TRP B 1 148 ? -3.965 -27.078 -12.156 1 96.88 148 TRP B CA 1
ATOM 2638 C C . TRP B 1 148 ? -2.832 -26.344 -11.445 1 96.88 148 TRP B C 1
ATOM 2640 O O . TRP B 1 148 ? -2.312 -26.828 -10.43 1 96.88 148 TRP B O 1
ATOM 2650 N N . TYR B 1 149 ? -2.443 -25.266 -11.914 1 96.56 149 TYR B N 1
ATOM 2651 C CA . TYR B 1 149 ? -1.328 -24.5 -11.375 1 96.56 149 TYR B CA 1
ATOM 2652 C C . TYR B 1 149 ? -1.617 -24.047 -9.945 1 96.56 149 TYR B C 1
ATOM 2654 O O . TYR B 1 149 ? -0.824 -24.297 -9.039 1 96.56 149 TYR B O 1
ATOM 2662 N N . TYR B 1 150 ? -2.75 -23.391 -9.711 1 97.56 150 TYR B N 1
ATOM 2663 C CA . TYR B 1 150 ? -3.09 -22.859 -8.398 1 97.56 150 TYR B CA 1
ATOM 2664 C C . TYR B 1 150 ? -3.25 -23.969 -7.375 1 97.56 150 TYR B C 1
ATOM 2666 O O . TYR B 1 150 ? -2.818 -23.844 -6.227 1 97.56 150 TYR B O 1
ATOM 2674 N N . GLU B 1 151 ? -3.832 -25.078 -7.801 1 97.94 151 GLU B N 1
ATOM 2675 C CA . GLU B 1 151 ? -3.996 -26.219 -6.891 1 97.94 151 GLU B CA 1
ATOM 2676 C C . GLU B 1 151 ? -2.648 -26.828 -6.527 1 97.94 151 GLU B C 1
ATOM 2678 O O . GLU B 1 151 ? -2.434 -27.234 -5.387 1 97.94 151 GLU B O 1
ATOM 2683 N N . SER B 1 152 ? -1.803 -26.906 -7.531 1 97.69 152 SER B N 1
ATOM 2684 C CA . SER B 1 152 ? -0.473 -27.453 -7.281 1 97.69 152 SER B CA 1
ATOM 2685 C C . SER B 1 152 ? 0.315 -26.578 -6.32 1 97.69 152 SER B C 1
ATOM 2687 O O . SER B 1 152 ? 0.981 -27.078 -5.41 1 97.69 152 SER B O 1
ATOM 2689 N N . VAL B 1 153 ? 0.234 -25.281 -6.484 1 97.62 153 VAL B N 1
ATOM 2690 C CA . VAL B 1 153 ? 0.894 -24.344 -5.59 1 97.62 153 VAL B CA 1
ATOM 2691 C C . VAL B 1 153 ? 0.318 -24.469 -4.18 1 97.62 153 VAL B C 1
ATOM 2693 O O . VAL B 1 153 ? 1.065 -24.547 -3.203 1 97.62 153 VAL B O 1
ATOM 2696 N N . MET B 1 154 ? -0.999 -24.547 -4.098 1 98 154 MET B N 1
ATOM 2697 C CA . MET B 1 154 ? -1.689 -24.672 -2.816 1 98 154 MET B CA 1
ATOM 2698 C C . MET B 1 154 ? -1.24 -25.922 -2.068 1 98 154 MET B C 1
ATOM 2700 O O . MET B 1 154 ? -0.982 -25.859 -0.864 1 98 154 MET B O 1
ATOM 2704 N N . ASP B 1 155 ? -1.127 -27 -2.779 1 97.56 155 ASP B N 1
ATOM 2705 C CA . ASP B 1 155 ? -0.733 -28.266 -2.16 1 97.56 155 ASP B CA 1
ATOM 2706 C C . ASP B 1 155 ? 0.641 -28.141 -1.505 1 97.56 155 ASP B C 1
ATOM 2708 O O . ASP B 1 155 ? 0.856 -28.656 -0.407 1 97.56 155 ASP B O 1
ATOM 2712 N N . ASN B 1 156 ? 1.517 -27.469 -2.152 1 97.44 156 ASN B N 1
ATOM 2713 C CA . ASN B 1 156 ? 2.865 -27.328 -1.616 1 97.44 156 ASN B CA 1
ATOM 2714 C C . ASN B 1 156 ? 2.914 -26.297 -0.489 1 97.44 156 ASN B C 1
ATOM 2716 O O . ASN B 1 156 ? 3.656 -26.469 0.479 1 97.44 156 ASN B O 1
ATOM 2720 N N . LEU B 1 157 ? 2.137 -25.281 -0.558 1 98.25 157 LEU B N 1
ATOM 2721 C CA . LEU B 1 157 ? 2.072 -24.266 0.493 1 98.25 157 LEU B CA 1
ATOM 2722 C C . LEU B 1 157 ? 1.524 -24.859 1.786 1 98.25 157 LEU B C 1
ATOM 2724 O O . LEU B 1 157 ? 1.925 -24.453 2.879 1 98.25 157 LEU B O 1
ATOM 2728 N N . GLU B 1 158 ? 0.639 -25.812 1.657 1 97.31 158 GLU B N 1
ATOM 2729 C CA . GLU B 1 158 ? -0.023 -26.391 2.818 1 97.31 158 GLU B CA 1
ATOM 2730 C C . GLU B 1 158 ? 0.99 -27.031 3.771 1 97.31 158 GLU B C 1
ATOM 2732 O O . GLU B 1 158 ? 0.827 -26.953 4.992 1 97.31 158 GLU B O 1
ATOM 2737 N N . GLN B 1 159 ? 2.016 -27.531 3.205 1 95.38 159 GLN B N 1
ATOM 2738 C CA . GLN B 1 159 ? 3.035 -28.203 4.008 1 95.38 159 GLN B CA 1
ATOM 2739 C C . GLN B 1 159 ? 3.758 -27.219 4.918 1 95.38 159 GLN B C 1
ATOM 2741 O O . GLN B 1 159 ? 4.148 -27.562 6.035 1 95.38 159 GLN B O 1
ATOM 2746 N N . GLN B 1 160 ? 3.869 -26 4.512 1 95.38 160 GLN B N 1
ATOM 2747 C CA . GLN B 1 160 ? 4.688 -25.031 5.234 1 95.38 160 GLN B CA 1
ATOM 2748 C C . GLN B 1 160 ? 3.816 -24.078 6.039 1 95.38 160 GLN B C 1
ATOM 2750 O O . GLN B 1 160 ? 4.188 -23.672 7.145 1 95.38 160 GLN B O 1
ATOM 2755 N N . ILE B 1 161 ? 2.617 -23.734 5.453 1 97.75 161 ILE B N 1
ATOM 2756 C CA . ILE B 1 161 ? 1.858 -22.688 6.105 1 97.75 161 ILE B CA 1
ATOM 2757 C C . ILE B 1 161 ? 0.377 -23.047 6.129 1 97.75 161 ILE B C 1
ATOM 2759 O O . ILE B 1 161 ? -0.487 -22.172 6.047 1 97.75 161 ILE B O 1
ATOM 2763 N N . GLY B 1 162 ? 0.07 -24.344 6.18 1 97.5 162 GLY B N 1
ATOM 2764 C CA . GLY B 1 162 ? -1.296 -24.844 6.113 1 97.5 162 GLY B CA 1
ATOM 2765 C C . GLY B 1 162 ? -2.168 -24.328 7.246 1 97.5 162 GLY B C 1
ATOM 2766 O O . GLY B 1 162 ? -3.389 -24.219 7.098 1 97.5 162 GLY B O 1
ATOM 2767 N N . ASP B 1 163 ? -1.608 -23.938 8.375 1 97.75 163 ASP B N 1
ATOM 2768 C CA . ASP B 1 163 ? -2.371 -23.516 9.547 1 97.75 163 ASP B CA 1
ATOM 2769 C C . ASP B 1 163 ? -2.547 -22 9.57 1 97.75 163 ASP B C 1
ATOM 2771 O O . ASP B 1 163 ? -3.309 -21.469 10.383 1 97.75 163 ASP B O 1
ATOM 2775 N N . GLU B 1 164 ? -1.894 -21.375 8.688 1 98.06 164 GLU B N 1
ATOM 2776 C CA . GLU B 1 164 ? -1.933 -19.922 8.68 1 98.06 164 GLU B CA 1
ATOM 2777 C C . GLU B 1 164 ? -3.219 -19.406 8.039 1 98.06 164 GLU B C 1
ATOM 2779 O O . GLU B 1 164 ? -3.764 -20.047 7.133 1 98.06 164 GLU B O 1
ATOM 2784 N N . ASN B 1 165 ? -3.693 -18.281 8.5 1 98 165 ASN B N 1
ATOM 2785 C CA . ASN B 1 165 ? -4.93 -17.688 8.016 1 98 165 ASN B CA 1
ATOM 2786 C C . ASN B 1 165 ? -4.867 -17.391 6.516 1 98 165 ASN B C 1
ATOM 2788 O O . ASN B 1 165 ? -5.836 -17.625 5.793 1 98 165 ASN B O 1
ATOM 2792 N N . ILE B 1 166 ? -3.805 -16.938 6.078 1 98.12 166 ILE B N 1
ATOM 2793 C CA . ILE B 1 166 ? -3.67 -16.531 4.684 1 98.12 166 ILE B CA 1
ATOM 2794 C C . ILE B 1 166 ? -3.797 -17.75 3.777 1 98.12 166 ILE B C 1
ATOM 2796 O O . ILE B 1 166 ? -4.328 -17.656 2.67 1 98.12 166 ILE B O 1
ATOM 2800 N N . PHE B 1 167 ? -3.277 -18.891 4.223 1 98.56 167 PHE B N 1
ATOM 2801 C CA . PHE B 1 167 ? -3.414 -20.125 3.449 1 98.56 167 PHE B CA 1
ATOM 2802 C C . PHE B 1 167 ? -4.875 -20.547 3.367 1 98.56 167 PHE B C 1
ATOM 2804 O O . PHE B 1 167 ? -5.344 -20.969 2.309 1 98.56 167 PHE B O 1
ATOM 2811 N N . LYS B 1 168 ? -5.566 -20.438 4.457 1 98.5 168 LYS B N 1
ATOM 2812 C CA . LYS B 1 168 ? -6.988 -20.766 4.469 1 98.5 168 LYS B CA 1
ATOM 2813 C C . LYS B 1 168 ? -7.77 -19.906 3.49 1 98.5 168 LYS B C 1
ATOM 2815 O O . LYS B 1 168 ? -8.68 -20.375 2.816 1 98.5 168 LYS B O 1
ATOM 2820 N N . GLN B 1 169 ? -7.41 -18.656 3.465 1 98.19 169 GLN B N 1
ATOM 2821 C CA . GLN B 1 169 ? -8.039 -17.75 2.518 1 98.19 169 GLN B CA 1
ATOM 2822 C C . GLN B 1 169 ? -7.742 -18.156 1.077 1 98.19 169 GLN B C 1
ATOM 2824 O O . GLN B 1 169 ? -8.625 -18.094 0.216 1 98.19 169 GLN B O 1
ATOM 2829 N N . LEU B 1 170 ? -6.516 -18.547 0.804 1 98.5 170 LEU B N 1
ATOM 2830 C CA . LEU B 1 170 ? -6.137 -19 -0.53 1 98.5 170 LEU B CA 1
ATOM 2831 C C . LEU B 1 170 ? -6.945 -20.219 -0.939 1 98.5 170 LEU B C 1
ATOM 2833 O O . LEU B 1 170 ? -7.457 -20.297 -2.061 1 98.5 170 LEU B O 1
ATOM 2837 N N . LYS B 1 171 ? -7.004 -21.141 -0.037 1 98.19 171 LYS B N 1
ATOM 2838 C CA . LYS B 1 171 ? -7.762 -22.359 -0.283 1 98.19 171 LYS B CA 1
ATOM 2839 C C . LYS B 1 171 ? -9.211 -22.047 -0.64 1 98.19 171 LYS B C 1
ATOM 2841 O O . LYS B 1 171 ? -9.758 -22.594 -1.598 1 98.19 171 LYS B O 1
ATOM 2846 N N . THR B 1 172 ? -9.828 -21.188 0.089 1 98 172 THR B N 1
ATOM 2847 C CA . THR B 1 172 ? -11.203 -20.766 -0.163 1 98 172 THR B CA 1
ATOM 2848 C C . THR B 1 172 ? -11.32 -20.094 -1.522 1 98 172 THR B C 1
ATOM 2850 O O . THR B 1 172 ? -12.258 -20.344 -2.273 1 98 172 THR B O 1
ATOM 2853 N N . ALA B 1 173 ? -10.344 -19.203 -1.825 1 97.88 173 ALA B N 1
ATOM 2854 C CA . ALA B 1 173 ? -10.359 -18.484 -3.098 1 97.88 173 ALA B CA 1
ATOM 2855 C C . ALA B 1 173 ? -10.242 -19.453 -4.273 1 97.88 173 ALA B C 1
ATOM 2857 O O . ALA B 1 173 ? -10.906 -19.281 -5.297 1 97.88 173 ALA B O 1
ATOM 2858 N N . ILE B 1 174 ? -9.367 -20.453 -4.164 1 98.19 174 ILE B N 1
ATOM 2859 C CA . ILE B 1 174 ? -9.195 -21.453 -5.215 1 98.19 174 ILE B CA 1
ATOM 2860 C C . ILE B 1 174 ? -10.508 -22.219 -5.43 1 98.19 174 ILE B C 1
ATOM 2862 O O . ILE B 1 174 ? -10.93 -22.422 -6.57 1 98.19 174 ILE B O 1
ATOM 2866 N N . TYR B 1 175 ? -11.117 -22.562 -4.359 1 97.06 175 TYR B N 1
ATOM 2867 C CA . TYR B 1 175 ? -12.406 -23.25 -4.438 1 97.06 175 TYR B CA 1
ATOM 2868 C C . TYR B 1 175 ? -13.445 -22.375 -5.133 1 97.06 175 TYR B C 1
ATOM 2870 O O . TYR B 1 175 ? -14.156 -22.844 -6.027 1 97.06 175 TYR B O 1
ATOM 2878 N N . ASP B 1 176 ? -13.562 -21.141 -4.785 1 96.12 176 ASP B N 1
ATOM 2879 C CA . ASP B 1 176 ? -14.562 -20.219 -5.312 1 96.12 176 ASP B CA 1
ATOM 2880 C C . ASP B 1 176 ? -14.352 -19.969 -6.805 1 96.12 176 ASP B C 1
ATOM 2882 O O . ASP B 1 176 ? -15.312 -19.781 -7.551 1 96.12 176 ASP B O 1
ATOM 2886 N N . VAL B 1 177 ? -13.125 -19.953 -7.211 1 96.31 177 VAL B N 1
ATOM 2887 C CA . VAL B 1 177 ? -12.805 -19.594 -8.594 1 96.31 177 VAL B CA 1
ATOM 2888 C C . VAL B 1 177 ? -12.953 -20.828 -9.492 1 96.31 177 VAL B C 1
ATOM 2890 O O . VAL B 1 177 ? -13.398 -20.719 -10.633 1 96.31 177 VAL B O 1
ATOM 2893 N N . PHE B 1 178 ? -12.656 -22.016 -8.945 1 96.06 178 PHE B N 1
ATOM 2894 C CA . PHE B 1 178 ? -12.492 -23.141 -9.859 1 96.06 178 PHE B CA 1
ATOM 2895 C C . PHE B 1 178 ? -13.523 -24.234 -9.57 1 96.06 178 PHE B C 1
ATOM 2897 O O . PHE B 1 178 ? -13.656 -25.188 -10.336 1 96.06 178 PHE B O 1
ATOM 2904 N N . VAL B 1 179 ? -14.164 -24.203 -8.469 1 88.38 179 VAL B N 1
ATOM 2905 C CA . VAL B 1 179 ? -15.148 -25.234 -8.156 1 88.38 179 VAL B CA 1
ATOM 2906 C C . VAL B 1 179 ? -16.547 -24.625 -8.148 1 88.38 179 VAL B C 1
ATOM 2908 O O . VAL B 1 179 ? -17.484 -25.188 -8.711 1 88.38 179 VAL B O 1
#

Radius of gyration: 21.25 Å; Cα contacts (8 Å, |Δi|>4): 461; chains: 2; bounding box: 44×60×47 Å

pLDDT: mean 95.36, std 4.83, range [69.19, 98.88]

InterPro domains:
  IPR003607 HD/PDEase domain [SM00471] (23-130)
  IPR052194 Guanosine-3',5'-bis(diphosphate) 3'-pyrophosphohydrolase [PTHR46246] (3-160)

Organism: NCBI:txid33932

Solvent-accessible surface area (backbone atoms only — not comparable to full-atom values): 19081 Å² total; per-residue (Å²): 113,53,71,57,55,49,43,41,42,52,38,35,48,65,36,63,88,39,51,36,88,96,50,84,41,40,34,51,33,52,31,49,46,25,21,50,51,35,47,73,70,66,48,56,68,55,49,23,38,20,28,38,42,30,56,40,56,70,75,39,89,53,48,58,66,58,38,25,73,74,67,31,60,69,26,26,50,46,22,54,72,64,41,80,84,57,83,85,47,54,70,69,55,44,51,52,51,52,40,54,48,47,61,72,44,52,61,67,48,44,53,41,53,48,37,48,51,33,53,52,44,38,51,50,44,53,43,33,77,74,56,38,78,62,53,37,73,76,37,92,65,36,60,68,53,48,47,51,50,55,52,51,42,48,60,36,39,40,76,69,41,52,87,39,67,70,42,51,52,33,54,51,45,51,44,71,67,73,105,113,52,70,56,53,50,42,40,42,52,38,34,48,67,35,64,91,39,50,36,87,99,51,85,41,41,34,52,34,53,30,51,46,25,20,50,52,34,48,74,70,67,48,54,67,57,50,23,37,22,28,37,43,31,56,42,56,71,75,40,90,54,48,58,67,57,38,24,73,75,68,30,59,67,26,26,50,45,21,54,74,63,42,79,84,58,83,86,47,54,70,68,56,44,51,51,51,52,40,55,48,47,61,72,46,53,60,66,49,43,51,40,53,47,36,48,51,34,53,53,44,38,51,49,45,53,43,32,75,74,55,38,79,62,53,37,75,76,37,94,65,36,60,67,53,47,47,50,50,55,52,51,41,48,61,36,38,40,76,69,41,52,86,38,68,69,43,51,51,33,54,50,47,52,42,72,67,71,105